Protein AF-A0A2D4G298-F1 (afdb_monomer)

Nearest PDB structures (foldseek):
  7ycj-assembly1_A  TM=5.585E-01  e=1.332E-02  Saccharomyces cerevisiae
  6kbm-assembly1_A  TM=5.370E-01  e=3.673E-02  Saccharomyces cerevisiae
  4cba-assembly1_A  TM=5.472E-01  e=4.447E-01  Homo sapiens
  4hnm-assembly1_A  TM=7.623E-01  e=4.359E+00  Homo sapiens
  4mfu-assembly1_A  TM=4.177E-01  e=7.080E-01  Homo sapiens

Organism: Micrurus corallinus (NCBI:txid54390)

InterPro domains:
  IPR011989 Armadillo-like helical [G3DSA:1.25.10.10] (56-281)
  IPR016024 Armadillo-type fold [SSF48371] (138-278)
  IPR044978 DnaJ homologue subfamily C, GRV2/DNAJC13 [PTHR36983] (96-287)

Radius of gyration: 28.41 Å; Cα contacts (8 Å, |Δi|>4): 281; chains: 1; bounding box: 73×38×83 Å

Sequence (287 aa):
EVANTLAKLSLLALGRLGGYFSEAQTTPENPAIRKSLGVLLTPYITRKLAVVSPAEILKMLNSNTESPYLIWNNRTRVELLEFLESQQESMIKTLPKAFAASLLDYIGSQAQYLHTLMAITQTGKVESNQHGERLRRVEMALEALRNVIKHNPGSECECIGHFKLLFSLLRVHGAGQVQQLALEVVNIVTSNQDCVNNIAEAIVLSNLLALLHSLPSSRQLVLETLYALTSNTKIVKEAMLKGALIYLLDMFCNSTHPQVRSQTAELFAKMTTDKLVGPKVRIILMK

Solvent-accessible surface area (backbone atoms only — not comparable to full-atom values): 15759 Å² total; per-residue (Å²): 111,70,69,62,55,50,54,39,51,50,52,54,50,51,25,41,57,29,26,49,36,68,78,100,59,58,38,71,73,28,71,69,48,42,52,52,43,27,68,76,58,34,63,63,53,52,63,36,58,55,78,49,57,56,67,58,52,52,46,57,74,74,36,77,40,84,49,101,84,45,79,40,34,72,65,58,52,50,56,49,49,54,49,50,52,53,49,50,55,48,46,67,63,46,51,51,31,56,49,39,40,52,37,52,54,52,50,56,71,46,43,65,55,53,55,52,49,61,63,40,66,77,67,78,66,78,93,48,74,69,56,58,54,50,52,51,50,49,41,53,40,39,49,50,40,36,52,45,34,76,76,35,88,76,28,46,62,58,47,56,91,42,51,62,59,50,38,51,46,42,64,45,81,95,38,64,67,47,24,50,38,37,48,53,38,55,43,61,33,46,79,38,66,70,45,42,54,49,46,47,72,58,73,44,63,65,35,58,62,54,32,57,73,75,37,68,92,48,34,59,59,52,48,52,36,50,50,53,47,48,76,38,67,64,37,44,54,49,37,60,75,68,46,43,65,58,58,44,49,48,41,44,73,70,48,88,50,68,67,51,24,50,51,40,52,51,40,49,54,55,48,41,67,38,89,84,57,3,68,60,50,46,56,62,76,74,105

Secondary structure (DSSP, 8-state):
-HHHHHHHHHHHHHHHHTT---GGG-----HHHHHHHHHHHHHHHHHHTTTS-HHHHHHHHHS-EEETTEEE-HHHHHHHHHHHHHHHHHHHHHHHHHHHHHHHHHHHHHHHHHHHHHHHGGGT----HHHHHHHHHHHHHHHHHHHHHHHSTT-GGGGTT-HHHHHHHTT-TT-HHHHHHHHHHHHHHTTSHHHHHHHHHHT-HHHHHHHHHH-GGGHHHHHHHHHHHTTSHHHHHHHHHTTHHHHHHHHHHH-S-HHHHHHHHHHHHHHHH-TTTHHHHHHHHT-

pLDDT: mean 88.34, std 9.51, range [46.75, 96.94]

Structure (mmCIF, N/CA/C/O backbone):
data_AF-A0A2D4G298-F1
#
_entry.id   AF-A0A2D4G298-F1
#
loop_
_atom_site.group_PDB
_atom_site.id
_atom_site.type_symbol
_atom_site.label_atom_id
_atom_site.label_alt_id
_atom_site.label_comp_id
_atom_site.label_asym_id
_atom_site.label_entity_id
_atom_site.label_seq_id
_atom_site.pdbx_PDB_ins_code
_atom_site.Cartn_x
_atom_site.Cartn_y
_atom_site.Cartn_z
_atom_site.occupancy
_atom_site.B_iso_or_equiv
_atom_site.auth_seq_id
_atom_site.auth_comp_id
_atom_site.auth_asym_id
_atom_site.auth_atom_id
_atom_site.pdbx_PDB_model_num
ATOM 1 N N . GLU A 1 1 ? 26.134 -23.989 -27.001 1.00 67.19 1 GLU A N 1
ATOM 2 C CA . GLU A 1 1 ? 25.500 -23.679 -28.307 1.00 67.19 1 GLU A CA 1
ATOM 3 C C . GLU A 1 1 ? 24.226 -22.844 -28.181 1.00 67.19 1 GLU A C 1
ATOM 5 O O . GLU A 1 1 ? 24.152 -21.805 -28.825 1.00 67.19 1 GLU A O 1
ATOM 10 N N . VAL A 1 2 ? 23.278 -23.205 -27.304 1.00 85.88 2 VAL A N 1
ATOM 11 C CA . VAL A 1 2 ? 22.000 -22.478 -27.112 1.00 85.88 2 VAL A CA 1
ATOM 12 C C . VAL A 1 2 ? 22.176 -20.974 -26.835 1.00 85.88 2 VAL A C 1
ATOM 14 O O . VAL A 1 2 ? 21.534 -20.157 -27.490 1.00 85.88 2 VAL A O 1
ATOM 17 N N . ALA A 1 3 ? 23.090 -20.585 -25.939 1.00 83.12 3 ALA A N 1
ATOM 18 C CA . ALA A 1 3 ? 23.331 -19.175 -25.602 1.00 83.12 3 ALA A CA 1
ATOM 19 C C . ALA A 1 3 ? 23.799 -18.324 -26.801 1.00 83.12 3 ALA A C 1
ATOM 21 O O . ALA A 1 3 ? 23.359 -17.190 -26.966 1.00 83.12 3 ALA A O 1
ATOM 22 N N . ASN A 1 4 ? 24.632 -18.885 -27.684 1.00 85.56 4 ASN A N 1
ATOM 23 C CA . ASN A 1 4 ? 25.099 -18.185 -28.886 1.00 85.56 4 ASN A CA 1
ATOM 24 C C . ASN A 1 4 ? 23.961 -17.985 -29.892 1.00 85.56 4 ASN A C 1
ATOM 26 O O . ASN A 1 4 ? 23.882 -16.943 -30.541 1.00 85.56 4 ASN A O 1
ATOM 30 N N . THR A 1 5 ? 23.070 -18.971 -30.016 1.00 89.56 5 THR A N 1
ATOM 31 C CA . THR A 1 5 ? 21.866 -18.858 -30.848 1.00 89.56 5 THR A CA 1
ATOM 32 C C . THR A 1 5 ? 20.933 -17.781 -30.301 1.00 89.56 5 THR A C 1
ATOM 34 O O . THR A 1 5 ? 20.497 -16.917 -31.060 1.00 89.56 5 THR A O 1
ATOM 37 N N . LEU A 1 6 ? 20.699 -17.766 -28.985 1.00 90.56 6 LEU A N 1
ATOM 38 C CA . LEU A 1 6 ? 19.898 -16.734 -28.326 1.00 90.56 6 LEU A CA 1
ATOM 39 C C . LEU A 1 6 ? 20.503 -15.339 -28.512 1.00 90.56 6 LEU A C 1
ATOM 41 O O . LEU A 1 6 ? 19.785 -14.424 -28.888 1.00 90.56 6 LEU A O 1
ATOM 45 N N . ALA A 1 7 ? 21.819 -15.177 -28.358 1.00 88.69 7 ALA A N 1
ATOM 46 C CA . ALA A 1 7 ? 22.486 -13.890 -28.556 1.00 88.69 7 ALA A CA 1
ATOM 47 C C . ALA A 1 7 ? 22.313 -13.346 -29.987 1.00 88.69 7 ALA A C 1
ATOM 49 O O . ALA A 1 7 ? 22.053 -12.156 -30.179 1.00 88.69 7 ALA A O 1
ATOM 50 N N . LYS A 1 8 ? 22.400 -14.218 -31.003 1.00 88.56 8 LYS A N 1
ATOM 51 C CA . LYS A 1 8 ? 22.140 -13.839 -32.402 1.00 88.56 8 LYS A CA 1
ATOM 52 C C . LYS A 1 8 ? 20.685 -13.411 -32.606 1.00 88.56 8 LYS A C 1
ATOM 54 O O . LYS A 1 8 ? 20.440 -12.400 -33.261 1.00 88.56 8 LYS A O 1
ATOM 59 N N . LEU A 1 9 ? 19.732 -14.149 -32.034 1.00 89.31 9 LEU A N 1
ATOM 60 C CA . LEU A 1 9 ? 18.308 -13.805 -32.094 1.00 89.31 9 LEU A CA 1
ATOM 61 C C . LEU A 1 9 ? 18.006 -12.489 -31.366 1.00 89.31 9 LEU A C 1
ATOM 63 O O . LEU A 1 9 ? 17.241 -11.682 -31.887 1.00 89.31 9 LEU A O 1
ATOM 67 N N . SER A 1 10 ? 18.647 -12.227 -30.225 1.00 90.56 10 SER A N 1
ATOM 68 C CA . SER A 1 10 ? 18.515 -10.966 -29.492 1.00 90.56 10 SER A CA 1
ATOM 69 C C . SER A 1 10 ? 18.973 -9.775 -30.330 1.00 90.56 10 SER A C 1
ATOM 71 O O . SER A 1 10 ? 18.259 -8.781 -30.403 1.00 90.56 10 SER A O 1
ATOM 73 N N . LEU A 1 11 ? 20.107 -9.872 -31.035 1.00 88.69 11 LEU A N 1
ATOM 74 C CA . LEU A 1 11 ? 20.546 -8.803 -31.943 1.00 88.69 11 LEU A CA 1
ATOM 75 C C . LEU A 1 11 ? 19.561 -8.562 -33.091 1.00 88.69 11 LEU A C 1
ATOM 77 O O . LEU A 1 11 ? 19.288 -7.410 -33.427 1.00 88.69 11 LEU A O 1
ATOM 81 N N . LEU A 1 12 ? 18.994 -9.626 -33.667 1.00 88.12 12 LEU A N 1
ATOM 82 C CA . LEU A 1 12 ? 17.950 -9.499 -34.687 1.00 88.12 12 LEU A CA 1
ATOM 83 C C . LEU A 1 12 ? 16.687 -8.838 -34.117 1.00 88.12 12 LEU A C 1
ATOM 85 O O . LEU A 1 12 ? 16.092 -7.981 -34.766 1.00 88.12 12 LEU A O 1
ATOM 89 N N . ALA A 1 13 ? 16.293 -9.183 -32.892 1.00 89.00 13 ALA A N 1
ATOM 90 C CA . ALA A 1 13 ? 15.176 -8.535 -32.216 1.00 89.00 13 ALA A CA 1
ATOM 91 C C . ALA A 1 13 ? 15.451 -7.041 -31.980 1.00 89.00 13 ALA A C 1
ATOM 93 O O . ALA A 1 13 ? 14.594 -6.219 -32.291 1.00 89.00 13 ALA A O 1
ATOM 94 N N . LEU A 1 14 ? 16.653 -6.668 -31.525 1.00 89.88 14 LEU A N 1
ATOM 95 C CA . LEU A 1 14 ? 17.051 -5.266 -31.345 1.00 89.88 14 LEU A CA 1
ATOM 96 C C . LEU A 1 14 ? 17.057 -4.487 -32.667 1.00 89.88 14 LEU A C 1
ATOM 98 O O . LEU A 1 14 ? 16.563 -3.360 -32.721 1.00 89.88 14 LEU A O 1
ATOM 102 N N . GLY A 1 15 ? 17.559 -5.099 -33.743 1.00 88.31 15 GLY A N 1
ATOM 103 C CA . GLY A 1 15 ? 17.527 -4.516 -35.084 1.00 88.31 15 GLY A CA 1
ATOM 104 C C . GLY A 1 15 ? 16.099 -4.237 -35.564 1.00 88.31 15 GLY A C 1
ATOM 105 O O . GLY A 1 15 ? 15.823 -3.159 -36.091 1.00 88.31 15 GLY A O 1
ATOM 106 N N . ARG A 1 16 ? 15.166 -5.164 -35.302 1.00 88.62 16 ARG A N 1
ATOM 107 C CA . ARG A 1 16 ? 13.740 -5.004 -35.628 1.00 88.62 16 ARG A CA 1
ATOM 108 C C . ARG A 1 16 ? 13.066 -3.956 -34.751 1.00 88.62 16 ARG A C 1
ATOM 110 O O . ARG A 1 16 ? 12.343 -3.111 -35.263 1.00 88.62 16 ARG A O 1
ATOM 117 N N . LEU A 1 17 ? 13.325 -3.972 -33.449 1.00 89.38 17 LEU A N 1
ATOM 118 C CA . LEU A 1 17 ? 12.765 -3.005 -32.508 1.00 89.38 17 LEU A CA 1
ATOM 119 C C . LEU A 1 17 ? 13.184 -1.567 -32.836 1.00 89.38 17 LEU A C 1
ATOM 121 O O . LEU A 1 17 ? 12.387 -0.649 -32.683 1.00 89.38 17 LEU A O 1
ATOM 125 N N . GLY A 1 18 ? 14.419 -1.365 -33.297 1.00 88.12 18 GLY A N 1
ATOM 126 C CA . GLY A 1 18 ? 14.908 -0.051 -33.712 1.00 88.12 18 GLY A CA 1
ATOM 127 C C . GLY A 1 18 ? 14.548 0.356 -35.144 1.00 88.12 18 GLY A C 1
ATOM 128 O O . GLY A 1 18 ? 14.825 1.495 -35.511 1.00 88.12 18 GLY A O 1
ATOM 129 N N . GLY A 1 19 ? 13.959 -0.533 -35.951 1.00 88.75 19 GLY A N 1
ATOM 130 C CA . GLY A 1 19 ? 13.673 -0.255 -37.364 1.00 88.75 19 GLY A CA 1
ATOM 131 C C . GLY A 1 19 ? 14.931 -0.121 -38.226 1.00 88.75 19 GLY A C 1
ATOM 132 O O . GLY A 1 19 ? 15.000 0.752 -39.081 1.00 88.75 19 GLY A O 1
ATOM 133 N N . TYR A 1 20 ? 15.971 -0.921 -37.965 1.00 85.19 20 TYR A N 1
ATOM 134 C CA . TYR A 1 20 ? 17.259 -0.802 -38.663 1.00 85.19 20 TYR A CA 1
ATOM 135 C C . TYR A 1 20 ? 17.336 -1.576 -39.985 1.00 85.19 20 TYR A C 1
ATOM 137 O O . TYR A 1 20 ? 18.223 -1.294 -40.786 1.00 85.19 20 TYR A O 1
ATOM 145 N N . PHE A 1 21 ? 16.469 -2.564 -40.210 1.00 84.31 21 PHE A N 1
ATOM 146 C CA . PHE A 1 21 ? 16.541 -3.430 -41.390 1.00 84.31 21 PHE A CA 1
ATOM 147 C C . PHE A 1 21 ? 15.826 -2.830 -42.606 1.00 84.31 21 PHE A C 1
ATOM 149 O O . PHE A 1 21 ? 14.773 -2.208 -42.473 1.00 84.31 21 PHE A O 1
ATOM 156 N N . SER A 1 22 ? 16.385 -3.082 -43.790 1.00 78.88 22 SER A N 1
ATOM 157 C CA . SER A 1 22 ? 15.836 -2.672 -45.089 1.00 78.88 22 SER A CA 1
ATOM 158 C C . SER A 1 22 ? 15.163 -3.848 -45.817 1.00 78.88 22 SER A C 1
ATOM 160 O O . SER A 1 22 ? 15.318 -5.008 -45.430 1.00 78.88 22 SER A O 1
ATOM 162 N N . GLU A 1 23 ? 14.430 -3.546 -46.893 1.00 76.50 23 GLU A N 1
ATOM 163 C CA . GLU A 1 23 ? 13.812 -4.524 -47.806 1.00 76.50 23 GLU A CA 1
ATOM 164 C C . GLU A 1 23 ? 12.773 -5.450 -47.133 1.00 76.50 23 GLU A C 1
ATOM 166 O O . GLU A 1 23 ? 11.860 -4.980 -46.462 1.00 76.50 23 GLU A O 1
ATOM 171 N N . ALA A 1 24 ? 12.858 -6.772 -47.312 1.00 70.06 24 ALA A N 1
ATOM 172 C CA . ALA A 1 24 ? 11.833 -7.723 -46.866 1.00 70.06 24 ALA A CA 1
ATOM 173 C C . ALA A 1 24 ? 11.688 -7.854 -45.330 1.00 70.06 24 ALA A C 1
ATOM 175 O O . ALA A 1 24 ? 10.800 -8.565 -44.861 1.00 70.06 24 ALA A O 1
ATOM 176 N N . GLN A 1 25 ? 12.552 -7.205 -44.536 1.00 73.62 25 GLN A N 1
ATOM 177 C CA . GLN A 1 25 ? 12.517 -7.226 -43.065 1.00 73.62 25 GLN A CA 1
ATOM 178 C C . GLN A 1 25 ? 12.312 -5.842 -42.432 1.00 73.62 25 GLN A C 1
ATOM 180 O O . GLN A 1 25 ? 12.620 -5.663 -41.252 1.00 73.62 25 GLN A O 1
ATOM 185 N N . THR A 1 26 ? 11.795 -4.868 -43.186 1.00 81.56 26 THR A N 1
ATOM 186 C CA . THR A 1 26 ? 11.521 -3.522 -42.664 1.00 81.56 26 THR A CA 1
ATOM 187 C C . THR A 1 26 ? 10.547 -3.557 -41.496 1.00 81.56 26 THR A C 1
ATOM 189 O O . THR A 1 26 ? 9.456 -4.122 -41.590 1.00 81.56 26 THR A O 1
ATOM 192 N N . THR A 1 27 ? 10.918 -2.883 -40.416 1.00 86.00 27 THR A N 1
ATOM 193 C CA . THR A 1 27 ? 10.056 -2.620 -39.266 1.00 86.00 27 THR A CA 1
ATOM 194 C C . THR A 1 27 ? 9.964 -1.113 -39.025 1.00 86.00 27 THR A C 1
ATOM 196 O O . THR A 1 27 ? 10.887 -0.387 -39.399 1.00 86.00 27 THR A O 1
ATOM 199 N N . PRO A 1 28 ? 8.863 -0.615 -38.429 1.00 88.06 28 PRO A N 1
ATOM 200 C CA . PRO A 1 28 ? 8.706 0.808 -38.149 1.00 88.06 28 PRO A CA 1
ATOM 201 C C . PRO A 1 28 ? 9.873 1.359 -37.330 1.00 88.06 28 PRO A C 1
ATOM 203 O O . PRO A 1 28 ? 10.312 0.731 -36.363 1.00 88.06 28 PRO A O 1
ATOM 206 N N . GLU A 1 29 ? 10.355 2.548 -37.694 1.00 88.38 29 GLU A N 1
ATOM 207 C CA . GLU A 1 29 ? 11.388 3.212 -36.908 1.00 88.38 29 GLU A CA 1
ATOM 208 C C . GLU A 1 29 ? 10.861 3.567 -35.516 1.00 88.38 29 GLU A C 1
ATOM 210 O O . GLU A 1 29 ? 9.793 4.162 -35.365 1.00 88.38 29 GLU A O 1
ATOM 215 N N . ASN A 1 30 ? 11.650 3.247 -34.490 1.00 91.12 30 ASN A N 1
ATOM 216 C CA . ASN A 1 30 ? 11.361 3.637 -33.117 1.00 91.12 30 ASN A CA 1
ATOM 217 C C . ASN A 1 30 ? 12.475 4.561 -32.592 1.00 91.12 30 ASN A C 1
ATOM 219 O O . ASN A 1 30 ? 13.519 4.072 -32.142 1.00 91.12 30 ASN A O 1
ATOM 223 N N . PRO A 1 31 ? 12.279 5.895 -32.623 1.00 91.06 31 PRO A N 1
ATOM 224 C CA . PRO A 1 31 ? 13.299 6.859 -32.213 1.00 91.06 31 PRO A CA 1
ATOM 225 C C . PRO A 1 31 ? 13.794 6.661 -30.777 1.00 91.06 31 PRO A C 1
ATOM 227 O O . PRO A 1 31 ? 14.983 6.841 -30.509 1.00 91.06 31 PRO A O 1
ATOM 230 N N . ALA A 1 32 ? 12.912 6.247 -29.85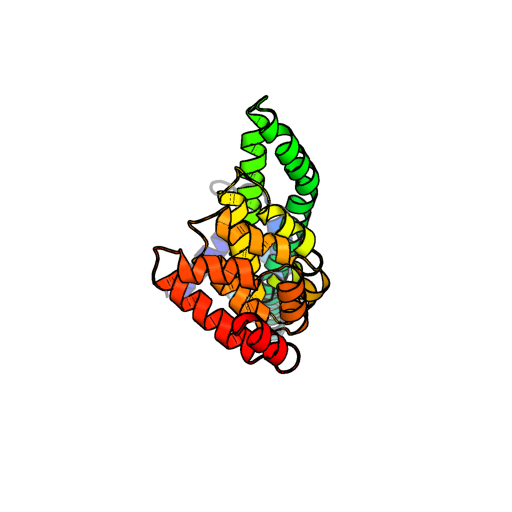9 1.00 90.94 32 ALA A N 1
ATOM 231 C CA . ALA A 1 32 ? 13.277 5.988 -28.470 1.00 90.94 32 ALA A CA 1
ATOM 232 C C . ALA A 1 32 ? 14.242 4.798 -28.367 1.00 90.94 32 ALA A C 1
ATOM 234 O O . ALA A 1 32 ? 15.286 4.905 -27.727 1.00 90.94 32 ALA A O 1
ATOM 235 N N . ILE A 1 33 ? 13.949 3.699 -29.068 1.00 90.44 33 ILE A N 1
ATOM 236 C CA . ILE A 1 33 ? 14.804 2.504 -29.070 1.00 90.44 33 ILE A CA 1
ATOM 237 C C . ILE A 1 33 ? 16.136 2.780 -29.771 1.00 90.44 33 ILE A C 1
ATOM 239 O O . ILE A 1 33 ? 17.181 2.383 -29.257 1.00 90.44 33 ILE A O 1
ATOM 243 N N . ARG A 1 34 ? 16.137 3.510 -30.895 1.00 91.00 34 ARG A N 1
ATOM 244 C CA . ARG A 1 34 ? 17.383 3.874 -31.593 1.00 91.00 34 ARG A CA 1
ATOM 245 C C . ARG A 1 34 ? 18.290 4.743 -30.728 1.00 91.00 34 ARG A C 1
ATOM 247 O O . ARG A 1 34 ? 19.499 4.515 -30.694 1.00 91.00 34 ARG A O 1
ATOM 254 N N . LYS A 1 35 ? 17.713 5.709 -30.004 1.00 90.88 35 LYS A N 1
ATOM 255 C CA . LYS A 1 35 ? 18.446 6.544 -29.046 1.00 90.88 35 LYS A CA 1
ATOM 256 C C . LYS A 1 35 ? 19.042 5.690 -27.925 1.00 90.88 35 LYS A C 1
ATOM 258 O O . LYS A 1 35 ? 20.239 5.793 -27.676 1.00 90.88 35 LYS A O 1
ATOM 263 N N . SER A 1 36 ? 18.248 4.816 -27.306 1.00 90.00 36 SER A N 1
ATOM 264 C CA . SER A 1 36 ? 18.716 3.930 -26.232 1.00 90.00 36 SER A CA 1
ATOM 265 C C . SER A 1 36 ? 19.834 2.997 -26.699 1.00 90.00 36 SER A C 1
ATOM 267 O O . SER A 1 36 ? 20.881 2.929 -26.063 1.00 90.00 36 SER A O 1
ATOM 269 N N . LEU A 1 37 ? 19.671 2.336 -27.848 1.00 90.00 37 LEU A N 1
ATOM 270 C CA . LEU A 1 37 ? 20.709 1.470 -28.409 1.00 90.00 37 LEU A CA 1
ATOM 271 C C . LEU A 1 37 ? 21.975 2.249 -28.772 1.00 90.00 37 LEU A C 1
ATOM 273 O O . LEU A 1 37 ? 23.075 1.748 -28.563 1.00 90.00 37 LEU A O 1
ATOM 277 N N . GLY A 1 38 ? 21.835 3.472 -29.291 1.00 89.56 38 GLY A N 1
ATOM 278 C CA . GLY A 1 38 ? 22.969 4.336 -29.615 1.00 89.56 38 GLY A CA 1
ATOM 279 C C . GLY A 1 38 ? 23.773 4.738 -28.380 1.00 89.56 38 GLY A C 1
ATOM 280 O O . GLY A 1 38 ? 24.993 4.823 -28.465 1.00 89.56 38 GLY A O 1
ATOM 281 N N . VAL A 1 39 ? 23.112 4.935 -27.238 1.00 87.44 39 VAL A N 1
ATOM 282 C CA . VAL A 1 39 ? 23.776 5.208 -25.954 1.00 87.44 39 VAL A CA 1
ATOM 283 C C . VAL A 1 39 ? 24.447 3.948 -25.397 1.00 87.44 39 VAL A C 1
ATOM 285 O O . VAL A 1 39 ? 25.588 4.024 -24.958 1.00 87.44 39 VAL A O 1
ATOM 288 N N . LEU A 1 40 ? 23.783 2.789 -25.462 1.00 87.75 40 LEU A N 1
ATOM 289 C CA . LEU A 1 40 ? 24.281 1.540 -24.870 1.00 87.75 40 LEU A CA 1
ATOM 290 C C . LEU A 1 40 ? 25.403 0.874 -25.676 1.00 87.75 40 LEU A C 1
ATOM 292 O O . LEU A 1 40 ? 26.366 0.380 -25.104 1.00 87.75 40 LEU A O 1
ATOM 296 N N . LEU A 1 41 ? 25.274 0.828 -27.004 1.00 87.56 41 LEU A N 1
ATOM 297 C CA . LEU A 1 41 ? 26.203 0.118 -27.891 1.00 87.56 41 LEU A CA 1
ATOM 298 C C . LEU A 1 41 ? 27.095 1.064 -28.695 1.00 87.56 41 LEU A C 1
ATOM 300 O O . LEU A 1 41 ? 27.908 0.604 -29.486 1.00 87.56 41 LEU A O 1
ATOM 304 N N . THR A 1 42 ? 26.960 2.377 -28.516 1.00 87.31 42 THR A N 1
ATOM 305 C CA . THR A 1 42 ? 27.512 3.444 -29.368 1.00 87.31 42 THR A CA 1
ATOM 306 C C . THR A 1 42 ? 26.802 3.610 -30.727 1.00 87.31 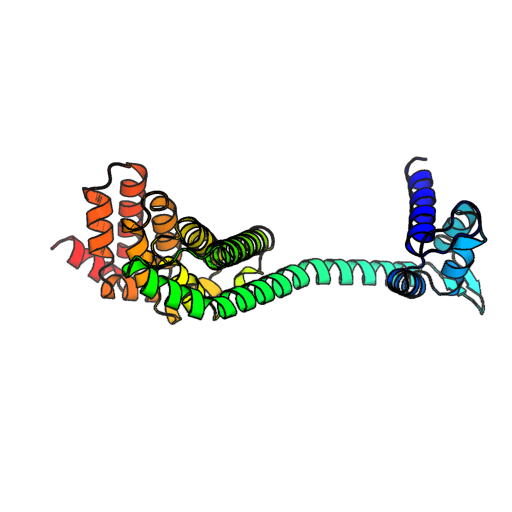42 THR A C 1
ATOM 308 O O . THR A 1 42 ? 26.305 2.647 -31.333 1.00 87.31 42 THR A O 1
ATOM 311 N N . PRO A 1 43 ? 26.813 4.829 -31.305 1.00 86.38 43 PRO A N 1
ATOM 312 C CA . PRO A 1 43 ? 26.327 5.071 -32.666 1.00 86.38 43 PRO A CA 1
ATOM 313 C C . PRO A 1 43 ? 27.075 4.271 -33.744 1.00 86.38 43 PRO A C 1
ATOM 315 O O . PRO A 1 43 ? 26.563 4.062 -34.844 1.00 86.38 43 PRO A O 1
ATOM 318 N N . TYR A 1 44 ? 28.316 3.855 -33.476 1.00 87.12 44 TYR A N 1
ATOM 319 C CA . TYR A 1 44 ? 29.103 3.074 -34.426 1.00 87.12 44 TYR A CA 1
ATOM 320 C C . TYR A 1 44 ? 28.547 1.652 -34.570 1.00 87.12 44 TYR A C 1
ATOM 322 O O . TYR A 1 44 ? 28.201 1.253 -35.682 1.00 87.12 44 TYR A O 1
ATOM 330 N N . ILE A 1 45 ? 28.379 0.922 -33.461 1.00 86.38 45 ILE A N 1
ATOM 331 C CA . ILE A 1 45 ? 27.883 -0.465 -33.488 1.00 86.38 45 ILE A CA 1
ATOM 332 C C . ILE A 1 45 ? 26.417 -0.511 -33.931 1.00 86.38 45 ILE A C 1
ATOM 334 O O . ILE A 1 45 ? 26.041 -1.358 -34.738 1.00 86.38 45 ILE A O 1
ATOM 338 N N . THR A 1 46 ? 25.586 0.434 -33.485 1.00 87.44 46 THR A N 1
ATOM 339 C CA . THR A 1 46 ? 24.166 0.469 -33.882 1.00 87.44 46 THR A CA 1
ATOM 340 C C . THR A 1 46 ? 23.951 0.645 -35.381 1.00 87.44 46 THR A C 1
ATOM 342 O O . THR A 1 46 ? 23.076 -0.002 -35.945 1.00 87.44 46 THR A O 1
ATOM 345 N N . ARG A 1 47 ? 24.778 1.444 -36.067 1.00 86.12 47 ARG A N 1
ATOM 346 C CA . ARG A 1 47 ? 24.734 1.551 -37.538 1.00 86.12 47 ARG A CA 1
ATOM 347 C C . ARG A 1 47 ? 25.151 0.260 -38.241 1.00 86.12 47 ARG A C 1
ATOM 349 O O . ARG A 1 47 ? 24.735 0.021 -39.370 1.00 86.12 47 ARG A O 1
ATOM 356 N N . LYS A 1 48 ? 25.949 -0.585 -37.585 1.00 85.38 48 LYS A N 1
ATOM 357 C CA . LYS A 1 48 ? 26.354 -1.891 -38.116 1.00 85.38 48 LYS A CA 1
ATOM 358 C C . LYS A 1 48 ? 25.268 -2.962 -37.961 1.00 85.38 48 LYS A C 1
ATOM 360 O O . LYS A 1 48 ? 25.320 -3.921 -38.721 1.00 85.38 48 LYS A O 1
ATOM 365 N N . LEU A 1 49 ? 24.258 -2.775 -37.095 1.00 84.56 49 LEU A N 1
ATOM 366 C CA . LEU A 1 49 ? 23.131 -3.718 -36.918 1.00 84.56 49 LEU A CA 1
ATOM 367 C C . LEU A 1 49 ? 22.385 -4.037 -38.221 1.00 84.56 49 LEU A C 1
ATOM 369 O O . LEU A 1 49 ? 21.885 -5.146 -38.371 1.00 84.56 49 LEU A O 1
ATOM 373 N N . ALA A 1 50 ? 22.321 -3.082 -39.152 1.00 78.88 50 ALA A N 1
ATOM 374 C CA . ALA A 1 50 ? 21.638 -3.237 -40.437 1.00 78.88 50 ALA A CA 1
ATOM 375 C C . ALA A 1 50 ? 22.496 -3.907 -41.525 1.00 78.88 50 ALA A C 1
ATOM 377 O O . ALA A 1 50 ? 21.960 -4.432 -42.495 1.00 78.88 50 ALA A O 1
ATOM 378 N N . VAL A 1 51 ? 23.824 -3.833 -41.393 1.00 80.69 51 VAL A N 1
ATOM 379 C CA . VAL A 1 51 ? 24.776 -4.090 -42.490 1.00 80.69 51 VAL A CA 1
ATOM 380 C C . VAL A 1 51 ? 25.608 -5.346 -42.244 1.00 80.69 51 VAL A C 1
ATOM 382 O O . VAL A 1 51 ? 26.038 -6.003 -43.185 1.00 80.69 51 VAL A O 1
ATOM 385 N N . VAL A 1 52 ? 25.872 -5.667 -40.978 1.00 81.44 52 VAL A N 1
ATOM 386 C CA . VAL A 1 52 ? 26.841 -6.686 -40.568 1.00 81.44 52 VAL A CA 1
ATOM 387 C C . VAL A 1 52 ? 26.131 -7.900 -39.981 1.00 81.44 52 VAL A C 1
ATOM 389 O O . VAL A 1 52 ? 25.098 -7.777 -39.321 1.00 81.44 52 VAL A O 1
ATOM 392 N N . SER A 1 53 ? 26.701 -9.089 -40.196 1.00 85.44 53 SER A N 1
ATOM 393 C CA . SER A 1 53 ? 26.143 -10.330 -39.662 1.00 85.44 53 SER A CA 1
ATOM 394 C C . SER A 1 53 ? 26.079 -10.298 -38.119 1.00 85.44 53 SER A C 1
ATOM 396 O O . SER A 1 53 ? 27.005 -9.797 -37.470 1.00 85.44 53 SER A O 1
ATOM 398 N N . PRO A 1 54 ? 25.043 -10.878 -37.475 1.00 85.94 54 PRO A N 1
ATOM 399 C CA . PRO A 1 54 ? 24.957 -10.908 -36.012 1.00 85.94 54 PRO A CA 1
ATOM 400 C C . PRO A 1 54 ? 26.188 -11.534 -35.339 1.00 85.94 54 PRO A C 1
ATOM 402 O O . PRO A 1 54 ? 26.552 -11.149 -34.233 1.00 85.94 54 PRO A O 1
ATOM 405 N N . ALA A 1 55 ? 26.863 -12.479 -36.004 1.00 87.19 55 ALA A N 1
ATOM 406 C CA . ALA A 1 55 ? 28.072 -13.115 -35.485 1.00 87.19 55 ALA A CA 1
ATOM 407 C C . ALA A 1 55 ? 29.257 -12.138 -35.381 1.00 87.19 55 ALA A C 1
ATOM 409 O O . ALA A 1 55 ? 29.973 -12.143 -34.381 1.00 87.19 55 ALA A O 1
ATOM 410 N N . GLU A 1 56 ? 29.446 -11.282 -36.382 1.00 86.62 56 GLU A N 1
ATOM 411 C CA . GLU A 1 56 ? 30.501 -10.266 -36.387 1.00 86.62 56 GLU A CA 1
ATOM 412 C C . GLU A 1 56 ? 30.231 -9.155 -35.369 1.00 86.62 56 GLU A C 1
ATOM 414 O O . GLU A 1 56 ? 31.157 -8.709 -34.692 1.00 86.62 56 GLU A O 1
ATOM 419 N N . ILE A 1 57 ? 28.967 -8.762 -35.187 1.00 87.56 57 ILE A N 1
ATOM 420 C CA . ILE A 1 57 ? 28.580 -7.793 -34.151 1.00 87.56 57 ILE A CA 1
ATOM 421 C C . ILE A 1 57 ? 28.845 -8.367 -32.759 1.00 87.56 57 ILE A C 1
ATOM 423 O O . ILE A 1 57 ? 29.458 -7.697 -31.934 1.00 87.56 57 ILE A O 1
ATOM 427 N N . LEU A 1 58 ? 28.465 -9.623 -32.499 1.00 88.25 58 LEU A N 1
ATOM 428 C CA . LEU A 1 58 ? 28.793 -10.289 -31.233 1.00 88.25 58 LEU A CA 1
ATOM 429 C C . LEU A 1 58 ? 30.303 -10.403 -31.024 1.00 88.25 58 LEU A C 1
ATOM 431 O O . LEU A 1 58 ? 30.773 -10.263 -29.897 1.00 88.25 58 LEU A O 1
ATOM 435 N N . LYS A 1 59 ? 31.080 -10.631 -32.088 1.00 88.69 59 LYS A N 1
ATOM 436 C CA . LYS A 1 59 ? 32.541 -10.638 -31.996 1.00 88.69 59 LYS A CA 1
ATOM 437 C C . LYS A 1 59 ? 33.073 -9.259 -31.610 1.00 88.69 59 LYS A C 1
ATOM 439 O O . LYS A 1 59 ? 33.912 -9.187 -30.720 1.00 88.69 59 LYS A O 1
ATOM 444 N N . MET A 1 60 ? 32.566 -8.186 -32.219 1.00 86.06 60 MET A N 1
ATOM 445 C CA . MET A 1 60 ? 32.929 -6.805 -31.880 1.00 86.06 60 MET A CA 1
ATOM 446 C C . MET A 1 60 ? 32.559 -6.465 -30.433 1.00 86.06 60 MET A C 1
ATOM 448 O O . MET A 1 60 ? 33.376 -5.904 -29.713 1.00 86.06 60 MET A O 1
ATOM 452 N N . LEU A 1 61 ? 31.372 -6.883 -29.984 1.00 87.00 61 LEU A N 1
ATOM 453 C CA . LEU A 1 61 ? 30.912 -6.668 -28.614 1.00 87.00 61 LEU A CA 1
ATOM 454 C C . LEU A 1 61 ? 31.726 -7.452 -27.581 1.00 87.00 61 LEU A C 1
ATOM 456 O O . LEU A 1 61 ? 31.819 -7.004 -26.449 1.00 87.00 61 LEU A O 1
ATOM 460 N N . ASN A 1 62 ? 32.332 -8.585 -27.934 1.00 88.19 62 ASN A N 1
ATOM 461 C CA . ASN A 1 62 ? 33.108 -9.399 -26.988 1.00 88.19 62 ASN A CA 1
ATOM 462 C C . ASN A 1 62 ? 34.629 -9.218 -27.105 1.00 88.19 62 ASN A C 1
ATOM 464 O O . ASN A 1 62 ? 35.367 -9.659 -26.227 1.00 88.19 62 ASN A O 1
ATOM 468 N N . SER A 1 63 ? 35.111 -8.571 -28.166 1.00 88.69 63 SER A N 1
ATOM 469 C CA . SER A 1 63 ? 36.540 -8.338 -28.395 1.00 88.69 63 SER A CA 1
ATOM 470 C C . SER A 1 63 ? 36.952 -6.962 -27.889 1.00 88.69 63 SER A C 1
ATOM 472 O O . SER A 1 63 ? 36.169 -6.016 -27.923 1.00 88.69 63 SER A O 1
ATOM 474 N N . ASN A 1 64 ? 38.204 -6.831 -27.455 1.00 89.62 64 ASN A N 1
ATOM 475 C CA . ASN A 1 64 ? 38.766 -5.519 -27.159 1.00 89.62 64 ASN A CA 1
ATOM 476 C C . ASN A 1 64 ? 39.091 -4.805 -28.471 1.00 89.62 64 ASN A C 1
ATOM 478 O O . ASN A 1 64 ? 39.872 -5.308 -29.276 1.00 89.62 64 ASN A O 1
ATOM 482 N N . THR A 1 65 ? 38.485 -3.642 -28.672 1.00 86.25 65 THR A N 1
ATOM 483 C CA . THR A 1 65 ? 38.697 -2.781 -29.830 1.00 86.25 65 THR A CA 1
ATOM 484 C C . THR A 1 65 ? 39.065 -1.394 -29.336 1.00 86.25 65 THR A C 1
ATOM 486 O O . THR A 1 65 ? 38.289 -0.764 -28.624 1.00 86.25 65 THR A O 1
ATOM 489 N N . GLU A 1 66 ? 40.239 -0.912 -29.722 1.00 85.75 66 GLU A N 1
ATOM 490 C CA . GLU A 1 66 ? 40.693 0.447 -29.435 1.00 85.75 66 GLU A CA 1
ATOM 491 C C . GLU A 1 66 ? 41.128 1.070 -30.756 1.00 85.75 66 GLU A C 1
ATOM 493 O O . GLU A 1 66 ? 42.202 0.802 -31.287 1.00 85.75 66 GLU A O 1
ATOM 498 N N . SER A 1 67 ? 40.223 1.840 -31.347 1.00 84.06 67 SER A N 1
ATOM 499 C CA . SER A 1 67 ? 40.440 2.553 -32.600 1.00 84.06 67 SER A CA 1
ATOM 500 C C . SER A 1 67 ? 39.962 3.998 -32.450 1.00 84.06 67 SER A C 1
ATOM 502 O O . SER A 1 67 ? 39.130 4.266 -31.579 1.00 84.06 67 SER A O 1
ATOM 504 N N . PRO A 1 68 ? 40.380 4.924 -33.333 1.00 83.12 68 PRO A N 1
ATOM 505 C CA . PRO A 1 68 ? 39.890 6.305 -33.310 1.00 83.12 68 PRO A CA 1
ATOM 506 C C . PRO A 1 68 ? 38.359 6.439 -33.402 1.00 83.12 68 PRO A C 1
ATOM 508 O O . PRO A 1 68 ? 37.813 7.479 -33.050 1.00 83.12 68 PRO A O 1
ATOM 511 N N . TYR A 1 69 ? 37.660 5.399 -33.875 1.00 78.81 69 TYR A N 1
ATOM 512 C CA . TYR A 1 69 ? 36.206 5.390 -34.069 1.00 78.81 69 TYR A CA 1
ATOM 513 C C . TYR A 1 69 ? 35.431 4.629 -32.985 1.00 78.81 69 TYR A C 1
ATOM 515 O O . TYR A 1 69 ? 34.219 4.813 -32.867 1.00 78.81 69 TYR A O 1
ATOM 523 N N . LEU A 1 70 ? 36.097 3.749 -32.233 1.00 83.94 70 LEU A N 1
ATOM 524 C CA . LEU A 1 70 ? 35.476 2.885 -31.231 1.00 83.94 70 LEU A CA 1
ATOM 525 C C . LEU A 1 70 ? 36.505 2.492 -30.170 1.00 83.94 70 LEU A C 1
ATOM 527 O O . LEU A 1 70 ? 37.484 1.812 -30.486 1.00 83.94 70 LEU A O 1
ATOM 531 N N . ILE A 1 71 ? 36.226 2.870 -28.924 1.00 87.62 71 ILE A N 1
ATOM 532 C CA . ILE A 1 71 ? 36.876 2.336 -27.728 1.00 87.62 71 ILE A CA 1
ATOM 533 C C . ILE A 1 71 ? 35.849 1.426 -27.060 1.00 87.62 71 ILE A C 1
ATOM 535 O O . ILE A 1 71 ? 34.875 1.891 -26.476 1.00 87.62 71 ILE A O 1
ATOM 539 N N . TRP A 1 72 ? 36.042 0.124 -27.223 1.00 89.69 72 TRP A N 1
ATOM 540 C CA . TRP A 1 72 ? 35.194 -0.924 -26.678 1.00 89.69 72 TRP A CA 1
ATOM 541 C C . TRP A 1 72 ? 36.083 -2.052 -26.165 1.00 89.69 72 TRP A C 1
ATOM 543 O O . TRP A 1 72 ? 36.447 -2.973 -26.892 1.00 89.69 72 TRP A O 1
ATOM 553 N N . ASN A 1 73 ? 36.495 -1.952 -24.909 1.00 91.00 73 ASN A N 1
ATOM 554 C CA . ASN A 1 73 ? 37.369 -2.912 -24.246 1.00 91.00 73 ASN A CA 1
ATOM 555 C C . ASN A 1 73 ? 36.696 -3.498 -22.997 1.00 91.00 73 ASN A C 1
ATOM 557 O O . ASN A 1 73 ? 35.571 -3.144 -22.634 1.00 91.00 73 ASN A O 1
ATOM 561 N N . ASN A 1 74 ? 37.387 -4.417 -22.326 1.00 91.31 74 ASN A N 1
ATOM 562 C CA . ASN A 1 74 ? 36.850 -5.076 -21.140 1.00 91.31 74 ASN A CA 1
ATOM 563 C C . ASN A 1 74 ? 36.440 -4.086 -20.044 1.00 91.31 74 ASN A C 1
ATOM 565 O O . ASN A 1 74 ? 35.412 -4.290 -19.411 1.00 91.31 74 ASN A O 1
ATOM 569 N N . ARG A 1 75 ? 37.189 -2.990 -19.876 1.00 91.31 75 ARG A N 1
ATOM 570 C CA . ARG A 1 75 ? 36.869 -1.947 -18.901 1.00 91.31 75 ARG A CA 1
ATOM 571 C C . ARG A 1 75 ? 35.544 -1.258 -19.229 1.00 91.31 75 ARG A C 1
ATOM 573 O O . ARG A 1 75 ? 34.663 -1.247 -18.383 1.00 91.31 75 ARG A O 1
ATOM 580 N N . THR A 1 76 ? 35.361 -0.791 -20.467 1.00 90.12 76 THR A N 1
ATOM 581 C CA . THR A 1 76 ? 34.097 -0.150 -20.888 1.00 90.12 76 THR A CA 1
ATOM 582 C C . THR A 1 76 ? 32.887 -1.078 -20.752 1.00 90.12 76 THR A C 1
ATOM 584 O O . THR A 1 76 ? 31.796 -0.627 -20.421 1.00 90.12 76 THR A O 1
ATOM 587 N N . ARG A 1 77 ? 33.074 -2.389 -20.967 1.00 91.62 77 ARG A N 1
ATOM 588 C CA . ARG A 1 77 ? 32.008 -3.384 -20.799 1.00 91.62 77 ARG A CA 1
ATOM 589 C C . ARG A 1 77 ? 31.626 -3.584 -19.342 1.00 91.62 77 ARG A C 1
ATOM 591 O O . ARG A 1 77 ? 30.439 -3.646 -19.053 1.00 91.62 77 ARG A O 1
ATOM 598 N N . VAL A 1 78 ? 32.613 -3.688 -18.454 1.00 93.25 78 VAL A N 1
ATOM 599 C CA . VAL A 1 78 ? 32.374 -3.796 -17.009 1.00 93.25 78 VAL A CA 1
ATOM 600 C C . VAL A 1 78 ? 31.662 -2.542 -16.505 1.00 93.25 78 VAL A C 1
ATOM 602 O O . VAL A 1 78 ? 30.601 -2.667 -15.910 1.00 93.25 78 VAL A O 1
ATOM 605 N N . GLU A 1 79 ? 32.160 -1.351 -16.847 1.00 92.25 79 GLU A N 1
ATOM 606 C CA . GLU A 1 79 ? 31.538 -0.077 -16.453 1.00 92.25 79 GLU A CA 1
ATOM 607 C C . GLU A 1 79 ? 30.086 0.040 -16.963 1.00 92.25 79 GLU A C 1
ATOM 609 O O . GLU A 1 79 ? 29.199 0.478 -16.230 1.00 92.25 79 GLU A O 1
ATOM 614 N N . LEU A 1 80 ? 29.805 -0.394 -18.200 1.00 91.00 80 LEU A N 1
ATOM 615 C CA . LEU A 1 80 ? 28.444 -0.412 -18.745 1.00 91.00 80 LEU A CA 1
ATOM 616 C C . LEU A 1 80 ? 27.535 -1.412 -18.020 1.00 91.00 80 LEU A C 1
ATOM 618 O O . LEU A 1 80 ? 26.374 -1.096 -17.768 1.00 91.00 80 LEU A O 1
ATOM 622 N N . LEU A 1 81 ? 28.029 -2.615 -17.718 1.00 92.00 81 LEU A N 1
ATOM 623 C CA . LEU A 1 81 ? 27.257 -3.630 -16.999 1.00 92.00 81 LEU A CA 1
ATOM 624 C C . LEU A 1 81 ? 26.933 -3.165 -15.578 1.00 92.00 81 LEU A C 1
ATOM 626 O O . LEU A 1 81 ? 25.769 -3.206 -15.195 1.00 92.00 81 LEU A O 1
ATOM 630 N N . GLU A 1 82 ? 27.914 -2.626 -14.853 1.00 94.19 82 GLU A N 1
ATOM 631 C CA . GLU A 1 82 ? 27.712 -2.048 -13.519 1.00 94.19 82 GLU A CA 1
ATOM 632 C C . GLU A 1 82 ? 26.698 -0.895 -13.553 1.00 94.19 82 GLU A C 1
ATOM 634 O O . GLU A 1 82 ? 25.796 -0.818 -12.715 1.00 94.19 82 GLU A O 1
ATOM 639 N N . PHE A 1 83 ? 26.789 -0.015 -14.558 1.00 91.25 83 PHE A N 1
ATOM 640 C CA . PHE A 1 83 ? 25.802 1.044 -14.756 1.00 91.25 83 PHE A CA 1
ATOM 641 C C . PHE A 1 83 ? 24.399 0.476 -15.006 1.00 91.25 83 PHE A C 1
ATOM 643 O O . PHE A 1 83 ? 23.436 0.940 -14.399 1.00 91.25 83 PHE A O 1
ATOM 650 N N . LEU A 1 84 ? 24.262 -0.523 -15.882 1.00 90.75 84 LEU A N 1
ATOM 651 C CA . LEU A 1 84 ? 22.974 -1.139 -16.204 1.00 90.75 84 LEU A CA 1
ATOM 652 C C . LEU A 1 84 ? 22.350 -1.849 -15.002 1.00 90.75 84 LEU A C 1
ATOM 654 O O . LEU A 1 84 ? 21.153 -1.684 -14.775 1.00 90.75 84 LEU A O 1
ATOM 658 N N . GLU A 1 85 ? 23.142 -2.584 -14.225 1.00 91.81 85 GLU A N 1
ATOM 659 C CA . GLU A 1 85 ? 22.699 -3.230 -12.986 1.00 91.81 85 GLU A CA 1
ATOM 660 C C . GLU A 1 85 ? 22.226 -2.184 -11.970 1.00 91.81 85 GLU A C 1
ATOM 662 O O . GLU A 1 85 ? 21.109 -2.270 -11.457 1.00 91.81 85 GLU A O 1
ATOM 667 N N . SER A 1 86 ? 23.008 -1.118 -11.772 1.00 89.88 86 SER A N 1
ATOM 668 C CA . SER A 1 86 ? 22.635 0.011 -10.913 1.00 89.88 86 SER A CA 1
ATOM 669 C C . SER A 1 86 ? 21.326 0.679 -11.354 1.00 89.88 86 SER A C 1
ATOM 671 O O . SER A 1 86 ? 20.440 0.930 -10.529 1.00 89.88 86 SER A O 1
ATOM 673 N N . GLN A 1 87 ? 21.169 0.954 -12.652 1.00 88.19 87 GLN A N 1
ATOM 674 C CA . GLN A 1 87 ? 19.945 1.555 -13.181 1.00 88.19 87 GLN A CA 1
ATOM 675 C C . GLN A 1 87 ? 18.752 0.610 -13.057 1.00 88.19 87 GLN A C 1
ATOM 677 O O . GLN A 1 87 ? 17.672 1.053 -12.671 1.00 88.19 87 GLN A O 1
ATOM 682 N N . GLN A 1 88 ? 18.929 -0.682 -13.337 1.00 87.31 88 GLN A N 1
ATOM 683 C CA . GLN A 1 88 ? 17.872 -1.678 -13.204 1.00 87.31 88 GLN A CA 1
ATOM 684 C C . GLN A 1 88 ? 17.383 -1.766 -11.756 1.00 87.31 88 GLN A C 1
ATOM 686 O O . GLN A 1 88 ? 16.178 -1.684 -11.514 1.00 87.31 88 GLN A O 1
ATOM 691 N N . GLU A 1 89 ? 18.294 -1.871 -10.787 1.00 86.38 89 GLU A N 1
ATOM 692 C CA . GLU A 1 89 ? 17.931 -1.882 -9.371 1.00 86.38 89 GLU A CA 1
ATOM 693 C C . GLU A 1 89 ? 17.217 -0.599 -8.947 1.00 86.38 89 GLU A C 1
ATOM 695 O O . GLU A 1 89 ? 16.215 -0.647 -8.227 1.00 86.38 89 GLU A O 1
ATOM 700 N N . SER A 1 90 ? 17.724 0.551 -9.394 1.00 85.69 90 SER A N 1
ATOM 701 C CA . SER A 1 90 ? 17.113 1.848 -9.117 1.00 85.69 90 SER A CA 1
ATOM 702 C C . SER A 1 90 ? 15.692 1.912 -9.674 1.00 85.69 90 SER A C 1
ATOM 704 O O . SER A 1 90 ? 14.764 2.278 -8.953 1.00 85.69 90 SER A O 1
ATOM 706 N N . MET A 1 91 ? 15.476 1.483 -10.920 1.00 82.88 91 MET A N 1
ATOM 707 C CA . MET A 1 91 ? 14.153 1.464 -11.546 1.00 82.88 91 MET A CA 1
ATOM 708 C C . MET A 1 91 ? 13.187 0.523 -10.823 1.00 82.88 91 MET A C 1
ATOM 710 O O . MET A 1 91 ? 12.047 0.909 -10.575 1.00 82.88 91 MET A O 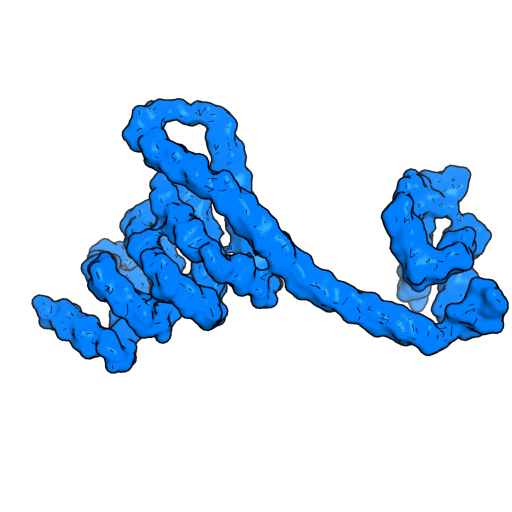1
ATOM 714 N N . ILE A 1 92 ? 13.637 -0.672 -10.428 1.00 82.69 92 ILE A N 1
ATOM 715 C CA . ILE A 1 92 ? 12.812 -1.632 -9.678 1.00 82.69 92 ILE A CA 1
ATOM 716 C C . ILE A 1 92 ? 12.392 -1.055 -8.320 1.00 82.69 92 ILE A C 1
ATOM 718 O O . ILE A 1 92 ? 11.281 -1.308 -7.871 1.00 82.69 92 ILE A O 1
ATOM 722 N N . LYS A 1 93 ? 13.239 -0.248 -7.672 1.00 80.94 93 LYS A N 1
ATOM 723 C CA . LYS A 1 93 ? 12.929 0.366 -6.369 1.00 80.94 93 LYS A CA 1
ATOM 724 C C . LYS A 1 93 ? 12.090 1.644 -6.487 1.00 80.94 93 LYS A C 1
ATOM 726 O O . LYS A 1 93 ? 11.270 1.919 -5.615 1.00 80.94 93 LYS A O 1
ATOM 731 N N . THR A 1 94 ? 12.306 2.448 -7.527 1.00 85.12 94 THR A N 1
ATOM 732 C CA . THR A 1 94 ? 11.709 3.791 -7.664 1.00 85.12 94 THR A CA 1
ATOM 733 C C . THR A 1 94 ? 10.384 3.789 -8.414 1.00 85.12 94 THR A C 1
ATOM 735 O O . THR A 1 94 ? 9.474 4.527 -8.039 1.00 85.12 94 THR A O 1
ATOM 738 N N . LEU A 1 95 ? 10.237 2.944 -9.438 1.00 88.38 95 LEU A N 1
ATOM 739 C CA . LEU A 1 95 ? 9.028 2.901 -10.256 1.00 88.38 95 LEU A CA 1
ATOM 740 C C . LEU A 1 95 ? 7.783 2.486 -9.450 1.00 88.38 95 LEU A C 1
ATOM 742 O O . LEU A 1 95 ? 6.761 3.159 -9.599 1.00 88.38 95 LEU A O 1
ATOM 746 N N . PRO A 1 96 ? 7.830 1.465 -8.564 1.00 91.81 96 PRO A N 1
ATOM 747 C CA . PRO A 1 96 ? 6.680 1.114 -7.730 1.00 91.81 96 PRO A CA 1
ATOM 748 C C . PRO A 1 96 ? 6.238 2.262 -6.823 1.00 91.81 96 PRO A C 1
ATOM 750 O O . PRO A 1 96 ? 5.042 2.514 -6.708 1.00 91.81 96 PRO A O 1
ATOM 753 N N . LYS A 1 97 ? 7.190 3.005 -6.246 1.00 92.56 97 LYS A N 1
ATOM 754 C CA . LYS A 1 97 ? 6.908 4.168 -5.394 1.00 92.56 97 LYS A CA 1
ATOM 755 C C . LYS A 1 97 ? 6.238 5.294 -6.174 1.00 92.56 97 LYS A C 1
ATOM 757 O O . LYS A 1 97 ? 5.162 5.745 -5.802 1.00 92.56 97 LYS A O 1
ATOM 762 N N . ALA A 1 98 ? 6.817 5.682 -7.310 1.00 92.44 98 ALA A N 1
ATOM 763 C CA . ALA A 1 98 ? 6.245 6.718 -8.170 1.00 92.44 98 ALA A CA 1
ATOM 764 C C . ALA A 1 98 ? 4.837 6.344 -8.670 1.00 92.44 98 ALA A C 1
ATOM 766 O O . ALA A 1 98 ? 3.944 7.193 -8.751 1.00 92.44 98 ALA A O 1
ATOM 767 N N . PHE A 1 99 ? 4.620 5.063 -8.977 1.00 93.81 99 PHE A N 1
ATOM 768 C CA . PHE A 1 99 ? 3.312 4.563 -9.377 1.00 93.81 99 PHE A CA 1
ATOM 769 C C . PHE A 1 99 ? 2.310 4.562 -8.211 1.00 93.81 99 PHE A C 1
ATOM 771 O O . PHE A 1 99 ? 1.185 5.021 -8.394 1.00 93.81 99 PHE A O 1
ATOM 778 N N . ALA A 1 100 ? 2.713 4.138 -7.007 1.00 94.94 100 ALA A N 1
ATOM 779 C CA . ALA A 1 100 ? 1.881 4.212 -5.804 1.00 94.94 100 ALA A CA 1
ATOM 780 C C . ALA A 1 100 ? 1.470 5.658 -5.476 1.00 94.94 100 ALA A C 1
ATOM 782 O O . ALA A 1 100 ? 0.287 5.913 -5.252 1.00 94.94 100 ALA A O 1
ATOM 783 N N . ALA A 1 101 ? 2.408 6.607 -5.540 1.00 94.81 101 ALA A N 1
ATOM 784 C CA . ALA A 1 101 ? 2.130 8.032 -5.361 1.00 94.81 101 ALA A CA 1
ATOM 785 C C . ALA A 1 101 ? 1.112 8.550 -6.394 1.00 94.81 101 ALA A C 1
ATOM 787 O O . ALA A 1 101 ? 0.108 9.160 -6.032 1.00 94.81 101 ALA A O 1
ATOM 788 N N . SER A 1 102 ? 1.292 8.204 -7.674 1.00 95.69 102 SER A N 1
ATOM 789 C CA . SER A 1 102 ? 0.355 8.590 -8.743 1.00 95.69 102 SER A CA 1
ATOM 790 C C . SER A 1 102 ? -1.058 8.030 -8.524 1.00 95.69 102 SER A C 1
ATOM 792 O O . SER A 1 102 ? -2.054 8.693 -8.823 1.00 95.69 102 SER A O 1
ATOM 794 N N . LEU A 1 103 ? -1.168 6.805 -7.997 1.00 96.00 103 LEU A N 1
ATOM 795 C CA . LEU A 1 103 ? -2.452 6.195 -7.648 1.00 96.00 103 LEU A CA 1
ATOM 796 C C . LEU A 1 103 ? -3.109 6.898 -6.455 1.00 96.00 103 LEU A C 1
ATOM 798 O O . LEU A 1 103 ? -4.316 7.134 -6.487 1.00 96.00 103 LEU A O 1
ATOM 802 N N . LEU A 1 104 ? -2.336 7.259 -5.428 1.00 95.00 104 LEU A N 1
ATOM 803 C CA . LEU A 1 104 ? -2.827 8.006 -4.268 1.00 95.00 104 LEU A CA 1
ATOM 804 C C . LEU A 1 104 ? -3.330 9.399 -4.661 1.00 95.00 104 LEU A C 1
ATOM 806 O O . LEU A 1 104 ? -4.419 9.785 -4.230 1.00 95.00 104 LEU A O 1
ATOM 810 N N . ASP A 1 105 ? -2.611 10.104 -5.534 1.00 94.44 105 ASP A N 1
ATOM 811 C CA . ASP A 1 105 ? -3.039 11.392 -6.089 1.00 94.44 105 ASP A CA 1
ATOM 812 C C . ASP A 1 105 ? -4.341 11.256 -6.882 1.00 94.44 105 ASP A C 1
ATOM 814 O O . ASP A 1 105 ? -5.286 12.035 -6.700 1.00 94.44 105 ASP A O 1
ATOM 818 N N . TYR A 1 106 ? -4.438 10.223 -7.726 1.00 94.44 106 TYR A N 1
ATOM 819 C CA . TYR A 1 106 ? -5.663 9.936 -8.462 1.00 94.44 106 TYR A CA 1
ATOM 820 C C . TYR A 1 106 ? -6.838 9.667 -7.514 1.00 94.44 106 TYR A C 1
ATOM 822 O O . TYR A 1 106 ? -7.879 10.312 -7.645 1.00 94.44 106 TYR A O 1
ATOM 830 N N . ILE A 1 107 ? -6.681 8.779 -6.529 1.00 92.81 107 ILE A N 1
ATOM 831 C CA . ILE A 1 107 ? -7.727 8.468 -5.542 1.00 92.81 107 ILE A CA 1
ATOM 832 C C . ILE A 1 107 ? -8.119 9.730 -4.761 1.00 92.81 107 ILE A C 1
ATOM 834 O O . ILE A 1 107 ? -9.309 9.994 -4.574 1.00 92.81 107 ILE A O 1
ATOM 838 N N . GLY A 1 108 ? -7.141 10.552 -4.374 1.00 91.50 108 GLY A N 1
ATOM 839 C CA . GLY A 1 108 ? -7.362 11.834 -3.709 1.00 91.50 108 GLY A CA 1
ATOM 840 C C . GLY A 1 108 ? -8.200 12.795 -4.548 1.00 91.50 108 GLY A C 1
ATOM 841 O O . GLY A 1 108 ? -9.162 13.372 -4.041 1.00 91.50 108 GLY A O 1
ATOM 842 N N . SER A 1 109 ? -7.924 12.894 -5.852 1.00 90.44 109 SER A N 1
ATOM 843 C CA . SER A 1 109 ? -8.713 13.718 -6.779 1.00 90.44 109 SER A CA 1
ATOM 844 C C . SER A 1 109 ? -10.179 13.271 -6.889 1.00 90.44 109 SER A C 1
ATOM 846 O O . SER A 1 109 ? -11.062 14.089 -7.145 1.00 90.44 109 SER A O 1
ATOM 848 N N . GLN A 1 110 ? -10.457 11.980 -6.668 1.00 86.31 110 GLN A N 1
ATOM 849 C CA . GLN A 1 110 ? -11.811 11.417 -6.709 1.00 86.31 110 GLN A CA 1
ATOM 850 C C . GLN A 1 110 ? -12.527 11.456 -5.344 1.00 86.31 110 GLN A C 1
ATOM 852 O O . GLN A 1 110 ? -13.739 11.246 -5.283 1.00 86.31 110 GLN A O 1
ATOM 857 N N . ALA A 1 111 ? -11.821 11.760 -4.250 1.00 79.44 111 ALA A N 1
ATOM 858 C CA . ALA A 1 111 ? -12.336 11.666 -2.882 1.00 79.44 111 ALA A CA 1
ATOM 859 C C . ALA A 1 111 ? -13.520 12.600 -2.600 1.00 79.44 111 ALA A C 1
ATOM 861 O O . ALA A 1 111 ? -14.521 12.187 -2.015 1.00 79.44 111 ALA A O 1
ATOM 862 N N . GLN A 1 112 ? -13.439 13.853 -3.059 1.00 74.94 112 GLN A N 1
ATOM 863 C CA . GLN A 1 112 ? -14.516 14.829 -2.870 1.00 74.94 112 GLN A CA 1
ATOM 864 C C . GLN A 1 112 ? -15.813 14.368 -3.544 1.00 74.94 112 GLN A C 1
ATOM 866 O O . GLN A 1 112 ? -16.899 14.505 -2.986 1.00 74.94 112 GLN A O 1
ATOM 871 N N . TYR A 1 113 ? -15.691 13.769 -4.728 1.00 74.38 113 TYR A N 1
ATOM 872 C CA . TYR A 1 113 ? -16.820 13.220 -5.463 1.00 74.38 113 TYR A CA 1
ATOM 873 C C . TYR A 1 113 ? -17.403 11.981 -4.778 1.00 74.38 113 TYR A C 1
ATOM 875 O O . TYR A 1 113 ? -18.623 11.877 -4.683 1.00 74.38 113 TYR A O 1
ATOM 883 N N . LEU A 1 114 ? -16.564 11.085 -4.242 1.00 68.62 114 LEU A N 1
ATOM 884 C CA . LEU A 1 114 ? -17.029 9.952 -3.434 1.00 68.62 114 LEU A CA 1
ATOM 885 C C . LEU A 1 114 ? -17.849 10.442 -2.234 1.00 68.62 114 LEU A C 1
ATOM 887 O O . LEU A 1 114 ? -18.936 9.926 -1.994 1.00 68.62 114 LEU A O 1
ATOM 891 N N . HIS A 1 115 ? -17.404 11.499 -1.550 1.00 69.81 115 HIS A N 1
ATOM 892 C CA . HIS A 1 115 ? -18.171 12.122 -0.467 1.00 69.81 115 HIS A CA 1
ATOM 893 C C . HIS A 1 115 ? -19.501 12.731 -0.927 1.00 69.81 115 HIS A C 1
ATOM 895 O O . HIS A 1 115 ? -20.507 12.609 -0.229 1.00 69.81 115 HIS A O 1
ATOM 901 N N . THR A 1 116 ? -19.547 13.356 -2.104 1.00 69.81 116 THR A N 1
ATOM 902 C CA . THR A 1 116 ? -20.806 13.858 -2.676 1.00 69.81 116 THR A CA 1
ATOM 903 C C . THR A 1 116 ? -21.753 12.717 -3.063 1.00 69.81 116 THR A C 1
ATOM 905 O O . THR A 1 116 ? -22.941 12.783 -2.753 1.00 69.81 116 THR A O 1
ATOM 908 N N . LEU A 1 117 ? -21.236 11.634 -3.650 1.00 61.97 117 LEU A N 1
ATOM 909 C CA . LEU A 1 117 ? -21.990 10.405 -3.917 1.00 61.97 117 LEU A CA 1
ATOM 910 C C . LEU A 1 117 ? -22.614 9.841 -2.633 1.00 61.97 117 LEU A C 1
ATOM 912 O O . LEU A 1 117 ? -23.799 9.523 -2.639 1.00 61.97 117 LEU A O 1
ATOM 916 N N . MET A 1 118 ? -21.857 9.808 -1.526 1.00 64.25 118 MET A N 1
ATOM 917 C CA . MET A 1 118 ? -22.326 9.341 -0.210 1.00 64.25 118 MET A CA 1
ATOM 918 C C . MET A 1 118 ? -23.539 10.126 0.314 1.00 64.25 118 MET A C 1
ATOM 920 O O . MET A 1 118 ? -24.406 9.542 0.966 1.00 64.25 118 MET A O 1
ATOM 924 N N . ALA A 1 119 ? -23.609 11.434 0.041 1.00 60.81 119 ALA A N 1
ATOM 925 C CA . ALA A 1 119 ? -24.746 12.271 0.427 1.00 60.81 119 ALA A CA 1
ATOM 926 C C . ALA A 1 119 ? -25.971 12.034 -0.475 1.00 60.81 119 ALA A C 1
ATOM 928 O O . ALA A 1 119 ? -27.108 12.073 -0.009 1.00 60.81 119 ALA A O 1
ATOM 929 N N . ILE A 1 120 ? -25.746 11.753 -1.762 1.00 56.94 120 ILE A N 1
ATOM 930 C CA . ILE A 1 120 ? -26.811 11.587 -2.759 1.00 56.94 120 ILE A CA 1
ATOM 931 C C . ILE A 1 120 ? -27.449 10.192 -2.682 1.00 56.94 120 ILE A C 1
ATOM 933 O O . ILE A 1 120 ? -28.669 10.083 -2.808 1.00 56.94 120 ILE A O 1
ATOM 937 N N . THR A 1 121 ? -26.694 9.128 -2.392 1.00 52.41 121 THR A N 1
ATOM 938 C CA . THR A 1 121 ? -27.243 7.760 -2.275 1.00 52.41 121 THR A CA 1
ATOM 939 C C . THR A 1 121 ? -28.226 7.583 -1.112 1.00 52.41 121 THR A C 1
ATOM 941 O O . THR A 1 121 ? -29.084 6.709 -1.182 1.00 52.41 121 THR A O 1
ATOM 944 N N . GLN A 1 122 ? -28.198 8.447 -0.088 1.00 50.53 122 GLN A N 1
ATOM 945 C CA . GLN A 1 122 ? -29.259 8.496 0.935 1.00 50.53 122 GLN A CA 1
ATOM 946 C C . GLN A 1 122 ? -30.601 9.024 0.395 1.00 50.53 122 GLN A C 1
ATOM 948 O O . GLN A 1 122 ? -31.640 8.784 1.002 1.00 50.53 122 GLN A O 1
ATOM 953 N N . THR A 1 123 ? -30.601 9.721 -0.747 1.00 46.75 123 THR A N 1
ATOM 954 C CA . THR A 1 123 ? -31.787 10.386 -1.322 1.00 46.75 123 THR A CA 1
ATOM 955 C C . THR A 1 123 ? -32.442 9.625 -2.482 1.00 46.75 123 THR A C 1
ATOM 957 O O . THR A 1 123 ? -33.422 10.101 -3.053 1.00 46.75 123 THR A O 1
ATOM 960 N N . GLY A 1 124 ? -31.940 8.431 -2.826 1.00 46.91 124 GLY A N 1
ATOM 961 C CA . GLY A 1 124 ? -32.598 7.513 -3.765 1.00 46.91 124 GLY A CA 1
ATOM 962 C C . GLY A 1 124 ? -32.736 8.019 -5.206 1.00 46.91 124 GLY A C 1
ATOM 963 O O . GLY A 1 124 ? -33.616 7.551 -5.926 1.00 46.91 124 GLY A O 1
ATOM 964 N N . LYS A 1 125 ? -31.908 8.975 -5.654 1.00 46.75 125 LYS A N 1
ATOM 965 C CA . LYS A 1 125 ? -31.990 9.522 -7.015 1.00 46.75 125 LYS A CA 1
ATOM 966 C C . LYS A 1 125 ? -30.663 9.453 -7.780 1.00 46.75 125 LYS A C 1
ATOM 968 O O . LYS A 1 125 ? -29.691 10.111 -7.430 1.00 46.75 125 LYS A O 1
ATOM 973 N N . VAL A 1 126 ? -30.753 8.744 -8.910 1.00 47.72 126 VAL A N 1
ATOM 974 C CA . VAL A 1 126 ? -29.899 8.747 -10.112 1.00 47.72 126 VAL A CA 1
ATOM 975 C C . VAL A 1 126 ? -28.613 7.909 -10.053 1.00 47.72 126 VAL A C 1
ATOM 977 O O . VAL A 1 126 ? -27.509 8.423 -9.899 1.00 47.72 126 VAL A O 1
ATOM 980 N N . GLU A 1 127 ? -28.746 6.614 -10.352 1.00 53.44 127 GLU A N 1
ATOM 981 C CA . GLU A 1 127 ? -27.681 5.856 -11.017 1.00 53.44 127 GLU A CA 1
ATOM 982 C C . GLU A 1 127 ? -27.558 6.367 -12.462 1.00 53.44 127 GLU A C 1
ATOM 984 O O . GLU A 1 127 ? -28.294 5.949 -13.352 1.00 53.44 127 GLU A O 1
ATOM 989 N N . SER A 1 128 ? -26.662 7.323 -12.719 1.00 61.34 128 SER A N 1
ATOM 990 C CA . SER A 1 128 ? -26.232 7.579 -14.098 1.00 61.34 128 SER A CA 1
ATOM 991 C C . SER A 1 128 ? -25.044 6.666 -14.410 1.00 61.34 128 SER A C 1
ATOM 993 O O . SER A 1 128 ? -24.152 6.528 -13.574 1.00 61.34 128 SER A O 1
ATOM 995 N N . ASN A 1 129 ? -24.998 6.061 -15.604 1.00 63.00 129 ASN A N 1
ATOM 996 C CA . ASN A 1 129 ? -23.928 5.136 -16.030 1.00 63.00 129 ASN A CA 1
ATOM 997 C C . ASN A 1 129 ? -22.503 5.681 -15.790 1.00 63.00 129 ASN A C 1
ATOM 999 O O . ASN A 1 129 ? -21.577 4.922 -15.512 1.00 63.00 129 ASN A O 1
ATOM 1003 N N . GLN A 1 130 ? -22.328 7.005 -15.826 1.00 68.31 130 GLN A N 1
ATOM 1004 C CA . GLN A 1 130 ? -21.048 7.664 -15.552 1.00 68.31 130 GLN A CA 1
ATOM 1005 C C . GLN A 1 130 ? -20.579 7.506 -14.093 1.00 68.31 130 GLN A C 1
ATOM 1007 O O . GLN A 1 130 ? -19.374 7.510 -13.839 1.00 68.31 130 GLN A O 1
ATOM 1012 N N . HIS A 1 131 ? -21.497 7.350 -13.132 1.00 71.25 131 HIS A N 1
ATOM 1013 C CA . HIS A 1 131 ? -21.158 7.150 -11.720 1.00 71.25 131 HIS A CA 1
ATOM 1014 C C . HIS A 1 131 ? -20.579 5.752 -11.485 1.00 71.25 131 HIS A C 1
ATOM 1016 O O . HIS A 1 131 ? -19.542 5.631 -10.830 1.00 71.25 131 HIS A O 1
ATOM 1022 N N . GLY A 1 132 ? -21.195 4.723 -12.078 1.00 73.81 132 GLY A N 1
ATOM 1023 C CA . GLY A 1 132 ? -20.713 3.342 -12.004 1.00 73.81 132 GLY A CA 1
ATOM 1024 C C . GLY A 1 132 ? -19.326 3.175 -12.625 1.00 73.81 132 GLY A C 1
ATOM 1025 O O . GLY A 1 132 ? -18.450 2.547 -12.033 1.00 73.81 132 GLY A O 1
ATOM 1026 N N . GLU A 1 133 ? -19.070 3.819 -13.770 1.00 81.88 133 GLU A N 1
ATOM 1027 C CA . GLU A 1 133 ? -17.738 3.796 -14.385 1.00 81.88 133 GLU A CA 1
ATOM 1028 C C . GLU A 1 133 ? -16.661 4.440 -13.509 1.00 81.88 133 GLU A C 1
ATOM 1030 O O . GLU A 1 133 ? -15.545 3.928 -13.427 1.00 81.88 133 GLU A O 1
ATOM 1035 N N . ARG A 1 134 ? -16.963 5.565 -12.852 1.00 81.62 134 ARG A N 1
ATOM 1036 C CA . ARG A 1 134 ? -15.994 6.231 -11.971 1.00 81.62 134 ARG A CA 1
ATOM 1037 C C . ARG A 1 134 ? -15.706 5.415 -10.719 1.00 81.62 134 ARG A C 1
ATOM 1039 O O . ARG A 1 134 ? -14.540 5.299 -10.354 1.00 81.62 134 ARG A O 1
ATOM 1046 N N . LEU A 1 135 ? -16.732 4.823 -10.104 1.00 84.44 135 LEU A N 1
ATOM 1047 C CA . LEU A 1 135 ? -16.550 3.929 -8.959 1.00 84.44 135 LEU A CA 1
ATOM 1048 C C . LEU A 1 135 ? -15.633 2.760 -9.334 1.00 84.44 135 LEU A C 1
ATOM 1050 O O . LEU A 1 135 ? -14.643 2.512 -8.653 1.00 84.44 135 LEU A O 1
ATOM 1054 N N . ARG A 1 136 ? -15.876 2.147 -10.498 1.00 89.06 136 ARG A N 1
ATOM 1055 C CA . ARG A 1 136 ? -15.027 1.081 -11.038 1.00 89.06 136 ARG A CA 1
ATOM 1056 C C . ARG A 1 136 ? -13.577 1.525 -11.251 1.00 89.06 136 ARG A C 1
ATOM 1058 O O . ARG A 1 136 ? -12.658 0.763 -10.974 1.00 89.06 136 ARG A O 1
ATOM 1065 N N . ARG A 1 137 ? -13.333 2.756 -11.715 1.00 90.56 137 ARG A N 1
ATOM 1066 C CA . ARG A 1 137 ? -11.961 3.288 -11.856 1.00 90.56 137 ARG A CA 1
ATOM 1067 C C . ARG A 1 137 ? -11.268 3.470 -10.505 1.00 90.56 137 ARG A C 1
ATOM 1069 O O . ARG A 1 137 ? -10.074 3.200 -10.410 1.00 90.56 137 ARG A O 1
ATOM 1076 N N . VAL A 1 138 ? -11.995 3.892 -9.469 1.00 91.50 138 VAL A N 1
ATOM 1077 C CA . VAL A 1 138 ? -11.459 3.980 -8.099 1.00 91.50 138 VAL A CA 1
ATOM 1078 C C . VAL A 1 138 ? -11.136 2.589 -7.554 1.00 91.50 138 VAL A C 1
ATOM 1080 O O . VAL A 1 138 ? -10.065 2.404 -6.984 1.00 91.50 138 VAL A O 1
ATOM 1083 N N . GLU A 1 139 ? -12.008 1.605 -7.775 1.00 92.19 139 GLU A N 1
ATOM 1084 C CA . GLU A 1 139 ? -11.749 0.206 -7.408 1.00 92.19 139 GLU A CA 1
ATOM 1085 C C . GLU A 1 139 ? -10.486 -0.323 -8.092 1.00 92.19 139 GLU A C 1
ATOM 1087 O O . GLU A 1 139 ? -9.601 -0.846 -7.421 1.00 92.19 139 GLU A O 1
ATOM 1092 N N . MET A 1 140 ? -10.344 -0.105 -9.403 1.00 93.62 140 MET A N 1
ATOM 1093 C CA . MET A 1 140 ? -9.143 -0.494 -10.149 1.00 93.62 140 MET A CA 1
ATOM 1094 C C . MET A 1 140 ? -7.880 0.201 -9.624 1.00 93.62 140 MET A C 1
ATOM 1096 O O . MET A 1 140 ? -6.829 -0.430 -9.527 1.00 93.62 140 MET A O 1
ATOM 1100 N N . ALA A 1 141 ? -7.966 1.486 -9.271 1.00 95.94 141 ALA A N 1
ATOM 1101 C CA . ALA A 1 141 ? -6.837 2.228 -8.716 1.00 95.94 141 ALA A CA 1
ATOM 1102 C C . ALA A 1 141 ? -6.431 1.710 -7.326 1.00 95.94 141 ALA A C 1
ATOM 1104 O O . ALA A 1 141 ? -5.242 1.544 -7.060 1.00 95.94 141 ALA A O 1
ATOM 1105 N N . LEU A 1 142 ? -7.400 1.408 -6.456 1.00 95.44 142 LEU A N 1
ATOM 1106 C CA . LEU A 1 142 ? -7.145 0.813 -5.141 1.00 95.44 142 LEU A CA 1
ATOM 1107 C C . LEU A 1 142 ? -6.581 -0.604 -5.249 1.00 95.44 142 LEU A C 1
ATOM 1109 O O . LEU A 1 142 ? -5.673 -0.961 -4.503 1.00 95.44 142 LEU A O 1
ATOM 1113 N N . GLU A 1 143 ? -7.082 -1.404 -6.186 1.00 96.50 143 GLU A N 1
ATOM 1114 C CA . GLU A 1 143 ? -6.551 -2.737 -6.446 1.00 96.50 143 GLU A CA 1
ATOM 1115 C C . GLU A 1 143 ? -5.103 -2.678 -6.949 1.00 96.50 143 GLU A C 1
ATOM 1117 O O . GLU A 1 143 ? -4.243 -3.420 -6.464 1.00 96.50 143 GLU A O 1
ATOM 1122 N N . ALA A 1 144 ? -4.807 -1.755 -7.868 1.00 96.25 144 ALA A N 1
ATOM 1123 C CA . ALA A 1 144 ? -3.444 -1.501 -8.314 1.00 96.25 144 ALA A CA 1
ATOM 1124 C C . ALA A 1 144 ? -2.552 -1.068 -7.141 1.00 96.25 144 ALA A C 1
ATOM 1126 O O . ALA A 1 144 ? -1.470 -1.628 -6.968 1.00 96.25 144 ALA A O 1
ATOM 1127 N N . LEU A 1 145 ? -3.027 -0.153 -6.289 1.00 96.94 145 LEU A N 1
ATOM 1128 C CA . LEU A 1 145 ? -2.287 0.330 -5.121 1.00 96.94 145 LEU A CA 1
ATOM 1129 C C . LEU A 1 145 ? -1.978 -0.816 -4.149 1.00 96.94 145 LEU A C 1
ATOM 1131 O O . LEU A 1 145 ? -0.826 -0.999 -3.755 1.00 96.94 145 LEU A O 1
ATOM 1135 N N . ARG A 1 146 ? -2.981 -1.640 -3.825 1.00 96.69 146 ARG A N 1
ATOM 1136 C CA . ARG A 1 146 ? -2.821 -2.837 -2.990 1.00 96.69 146 ARG A CA 1
ATOM 1137 C C . ARG A 1 146 ? -1.739 -3.756 -3.545 1.00 96.69 146 ARG A C 1
ATOM 1139 O O . ARG A 1 146 ? -0.867 -4.191 -2.799 1.00 96.69 146 ARG A O 1
ATOM 1146 N N . ASN A 1 147 ? -1.795 -4.068 -4.838 1.00 95.44 147 ASN A N 1
ATOM 1147 C CA . ASN A 1 147 ? -0.862 -5.005 -5.462 1.00 95.44 147 ASN A CA 1
ATOM 1148 C C . ASN A 1 147 ? 0.570 -4.455 -5.475 1.00 95.44 147 ASN A C 1
ATOM 1150 O O . ASN A 1 147 ? 1.513 -5.187 -5.180 1.00 95.44 147 ASN A O 1
ATOM 1154 N N . VAL A 1 148 ? 0.732 -3.164 -5.771 1.00 95.00 148 VAL A N 1
ATOM 1155 C CA . VAL A 1 148 ? 2.042 -2.503 -5.803 1.00 95.00 148 VAL A CA 1
ATOM 1156 C C . VAL A 1 148 ? 2.694 -2.548 -4.431 1.00 95.00 148 VAL A C 1
ATOM 1158 O O . VAL A 1 148 ? 3.837 -2.986 -4.327 1.00 95.00 148 VAL A O 1
ATOM 1161 N N . ILE A 1 149 ? 1.957 -2.179 -3.382 1.00 94.75 149 ILE A N 1
ATOM 1162 C CA . ILE A 1 149 ? 2.484 -2.168 -2.017 1.00 94.75 149 ILE A CA 1
ATOM 1163 C C . ILE A 1 149 ? 2.754 -3.596 -1.523 1.00 94.75 149 ILE A C 1
ATOM 1165 O O . ILE A 1 149 ? 3.813 -3.863 -0.963 1.00 94.75 149 ILE A O 1
ATOM 1169 N N . LYS A 1 150 ? 1.842 -4.542 -1.783 1.00 94.38 150 LYS A N 1
ATOM 1170 C CA . LYS A 1 150 ? 1.980 -5.939 -1.341 1.00 94.38 150 LYS A CA 1
ATOM 1171 C C . LYS A 1 150 ? 3.237 -6.623 -1.885 1.00 94.38 150 LYS A C 1
ATOM 1173 O O . LYS A 1 150 ? 3.822 -7.452 -1.194 1.00 94.38 150 LYS A O 1
ATOM 1178 N N . HIS A 1 151 ? 3.617 -6.324 -3.127 1.00 92.38 151 HIS A N 1
ATOM 1179 C CA . HIS A 1 151 ? 4.711 -7.012 -3.816 1.00 92.38 151 HIS A CA 1
ATOM 1180 C C . HIS A 1 151 ? 6.028 -6.225 -3.856 1.00 92.38 151 HIS A C 1
ATOM 1182 O O . HIS A 1 151 ? 7.038 -6.791 -4.266 1.00 92.38 151 HIS A O 1
ATOM 1188 N N . ASN A 1 152 ? 6.046 -4.960 -3.422 1.00 90.25 152 ASN A N 1
ATOM 1189 C CA . ASN A 1 152 ? 7.239 -4.111 -3.458 1.00 90.25 152 ASN A CA 1
ATOM 1190 C C . ASN A 1 152 ? 7.463 -3.436 -2.092 1.00 90.25 152 ASN A C 1
ATOM 1192 O O . ASN A 1 152 ? 6.952 -2.331 -1.871 1.00 90.25 152 ASN A O 1
ATOM 1196 N N . PRO A 1 153 ? 8.241 -4.068 -1.190 1.00 89.00 153 PRO A N 1
ATOM 1197 C CA . PRO A 1 153 ? 8.535 -3.526 0.134 1.00 89.00 153 PRO A CA 1
ATOM 1198 C C . PRO A 1 153 ? 9.114 -2.108 0.083 1.00 89.00 153 PRO A C 1
ATOM 1200 O O . PRO A 1 153 ? 9.967 -1.795 -0.751 1.00 89.00 153 PRO A O 1
ATOM 1203 N N . GLY A 1 154 ? 8.664 -1.250 0.993 1.00 89.50 154 GLY A N 1
ATOM 1204 C CA . GLY A 1 154 ? 9.031 0.160 1.064 1.00 89.50 154 GLY A CA 1
ATOM 1205 C C . GLY A 1 154 ? 8.161 1.080 0.205 1.00 89.50 154 GLY A C 1
ATOM 1206 O O . GLY A 1 154 ? 8.325 2.297 0.298 1.00 89.50 154 GLY A O 1
ATOM 1207 N N . SER A 1 155 ? 7.249 0.544 -0.614 1.00 92.31 155 SER A N 1
ATOM 1208 C CA . SER A 1 155 ? 6.263 1.355 -1.352 1.00 92.31 155 SER A CA 1
ATOM 1209 C C . SER A 1 155 ? 5.099 1.796 -0.463 1.00 92.31 155 SER A C 1
ATOM 1211 O O . SER A 1 155 ? 4.440 2.786 -0.764 1.00 92.31 155 SER A O 1
ATOM 1213 N N . GLU A 1 156 ? 4.862 1.115 0.662 1.00 93.12 156 GLU A N 1
ATOM 1214 C CA . GLU A 1 156 ? 3.877 1.517 1.671 1.00 93.12 156 GLU A CA 1
ATOM 1215 C C . GLU A 1 156 ? 4.165 2.901 2.261 1.00 93.12 156 GLU A C 1
ATOM 1217 O O . GLU A 1 156 ? 3.231 3.596 2.657 1.00 93.12 156 GLU A O 1
ATOM 1222 N N . CYS A 1 157 ? 5.432 3.331 2.265 1.00 93.38 157 CYS A N 1
ATOM 1223 C CA . CYS A 1 157 ? 5.832 4.648 2.757 1.00 93.38 157 CYS A CA 1
ATOM 1224 C C . CYS A 1 157 ? 5.173 5.791 1.975 1.00 93.38 157 CYS A C 1
ATOM 1226 O O . CYS A 1 157 ? 4.950 6.855 2.541 1.00 93.38 157 CYS A O 1
ATOM 1228 N N . GLU A 1 158 ? 4.798 5.569 0.712 1.00 95.00 158 GLU A N 1
ATOM 1229 C CA . GLU A 1 158 ? 4.088 6.572 -0.091 1.00 95.00 158 GLU A CA 1
ATOM 1230 C C . GLU A 1 158 ? 2.672 6.847 0.447 1.00 95.00 158 GLU A C 1
ATOM 1232 O O . GLU A 1 158 ? 2.097 7.893 0.175 1.00 95.00 158 GLU A O 1
ATOM 1237 N N . CYS A 1 159 ? 2.101 5.950 1.264 1.00 94.56 159 CYS A N 1
ATOM 1238 C CA . CYS A 1 159 ? 0.804 6.178 1.911 1.00 94.56 159 CYS A CA 1
ATOM 1239 C C . CYS A 1 159 ? 0.876 7.160 3.094 1.00 94.56 159 CYS A C 1
ATOM 1241 O O . CYS A 1 159 ? -0.169 7.613 3.576 1.00 94.56 159 CYS A O 1
ATOM 1243 N N . ILE A 1 160 ? 2.079 7.487 3.581 1.00 94.00 160 ILE A N 1
ATOM 1244 C CA . ILE A 1 160 ? 2.279 8.432 4.684 1.00 94.00 160 ILE A CA 1
ATOM 1245 C C . ILE A 1 160 ? 1.727 9.803 4.273 1.00 94.00 160 ILE A C 1
ATOM 1247 O O . ILE A 1 160 ? 1.989 10.301 3.186 1.00 94.00 160 ILE A O 1
ATOM 1251 N N . GLY A 1 161 ? 0.914 10.411 5.140 1.00 92.00 161 GLY A N 1
ATOM 1252 C CA . GLY A 1 161 ? 0.191 11.652 4.836 1.00 92.00 161 GLY A CA 1
ATOM 1253 C C . GLY A 1 161 ? -1.177 11.449 4.170 1.00 92.00 161 GLY A C 1
ATOM 1254 O O . GLY A 1 161 ? -2.039 12.321 4.283 1.00 92.00 161 GLY A O 1
ATOM 1255 N N . HIS A 1 162 ? -1.447 10.275 3.589 1.00 94.81 162 HIS A N 1
ATOM 1256 C CA . HIS A 1 162 ? -2.712 9.963 2.912 1.00 94.81 162 HIS A CA 1
ATOM 1257 C C . HIS A 1 162 ? -3.679 9.112 3.758 1.00 94.81 162 HIS A C 1
ATOM 1259 O O . HIS A 1 162 ? -4.775 8.783 3.304 1.00 94.81 162 HIS A O 1
ATOM 1265 N N . PHE A 1 163 ? -3.360 8.784 5.017 1.00 94.81 163 PHE A N 1
ATOM 1266 C CA . PHE A 1 163 ? -4.224 7.916 5.836 1.00 94.81 163 PHE A CA 1
ATOM 1267 C C . PHE A 1 163 ? -5.602 8.502 6.152 1.00 94.81 163 PHE A C 1
ATOM 1269 O O . PHE A 1 163 ? -6.565 7.749 6.262 1.00 94.81 163 PHE A O 1
ATOM 1276 N N . LYS A 1 164 ? -5.754 9.831 6.224 1.00 93.12 164 LYS A N 1
ATOM 1277 C CA . LYS A 1 164 ? -7.087 10.452 6.356 1.00 93.12 164 LYS A CA 1
ATOM 1278 C C . LYS A 1 164 ? -7.983 10.140 5.161 1.00 93.12 164 LYS A C 1
ATOM 1280 O O . LYS A 1 164 ? -9.161 9.857 5.355 1.00 93.12 164 LYS A O 1
ATOM 1285 N N . LEU A 1 165 ? -7.410 10.158 3.959 1.00 92.62 165 LEU A N 1
ATOM 1286 C CA . LEU A 1 165 ? -8.087 9.778 2.725 1.00 92.62 165 LEU A CA 1
ATOM 1287 C C . LEU A 1 165 ? -8.390 8.275 2.721 1.00 92.62 165 LEU A C 1
ATOM 1289 O O . LEU A 1 165 ? -9.543 7.889 2.583 1.00 92.62 165 LEU A O 1
ATOM 1293 N N . LEU A 1 166 ? -7.387 7.420 2.936 1.00 93.75 166 LEU A N 1
ATOM 1294 C CA . LEU A 1 166 ? -7.580 5.965 2.894 1.00 93.75 166 LEU A CA 1
ATOM 1295 C C . LEU A 1 166 ? -8.631 5.489 3.907 1.00 93.75 166 LEU A C 1
ATOM 1297 O O . LEU A 1 166 ? -9.503 4.690 3.572 1.00 93.75 166 LEU A O 1
ATOM 1301 N N . PHE A 1 167 ? -8.612 6.029 5.127 1.00 93.25 167 PHE A N 1
ATOM 1302 C CA . PHE A 1 167 ? -9.614 5.693 6.133 1.00 93.25 167 PHE A CA 1
ATOM 1303 C C . PHE A 1 167 ? -10.981 6.339 5.863 1.00 93.25 167 PHE A C 1
ATOM 1305 O O . PHE A 1 167 ? -11.984 5.816 6.346 1.00 93.25 167 PHE A O 1
ATOM 1312 N N . SER A 1 168 ? -11.078 7.442 5.111 1.00 90.69 168 SER A N 1
ATOM 1313 C CA . SER A 1 168 ? -12.388 8.001 4.745 1.00 90.69 168 SER A CA 1
ATOM 1314 C C . SER A 1 168 ? -13.133 7.097 3.757 1.00 90.69 168 SER A C 1
ATOM 1316 O O . SER A 1 168 ? -14.355 6.972 3.855 1.00 90.69 168 SER A O 1
ATOM 1318 N N . LEU A 1 169 ? -12.401 6.384 2.892 1.00 89.75 169 LEU A N 1
ATOM 1319 C CA . LEU A 1 169 ? -12.950 5.397 1.952 1.00 89.75 169 LEU A CA 1
ATOM 1320 C C . LEU A 1 169 ? -13.612 4.205 2.661 1.00 89.75 169 LEU A C 1
ATOM 1322 O O . LEU A 1 169 ? -14.576 3.636 2.153 1.00 89.75 169 LEU A O 1
ATOM 1326 N N . LEU A 1 170 ? -13.172 3.878 3.880 1.00 90.06 170 LEU A N 1
ATOM 1327 C CA . LEU A 1 170 ? -13.780 2.832 4.711 1.00 90.06 170 LEU A CA 1
ATOM 1328 C C . LEU A 1 170 ? -15.230 3.158 5.108 1.00 90.06 170 LEU A C 1
ATOM 1330 O O . LEU A 1 170 ? -15.986 2.261 5.469 1.00 90.06 170 LEU A O 1
ATOM 1334 N N . ARG A 1 171 ? -15.650 4.427 5.026 1.00 85.81 171 ARG A N 1
ATOM 1335 C CA . ARG A 1 171 ? -17.011 4.873 5.371 1.00 85.81 171 ARG A CA 1
ATOM 1336 C C . ARG A 1 171 ? -17.970 4.940 4.183 1.00 85.81 171 ARG A C 1
ATOM 1338 O O . ARG A 1 171 ? -19.102 5.391 4.354 1.00 85.81 171 ARG A O 1
ATOM 1345 N N . VAL A 1 172 ? -17.544 4.529 2.991 1.00 79.81 172 VAL A N 1
ATOM 1346 C CA . VAL A 1 172 ? -18.381 4.605 1.788 1.00 79.81 172 VAL A CA 1
ATOM 1347 C C . VAL A 1 172 ? -19.410 3.469 1.801 1.00 79.81 172 VAL A C 1
ATOM 1349 O O . VAL A 1 172 ? -19.158 2.364 1.326 1.00 79.81 172 VAL A O 1
ATOM 1352 N N . HIS A 1 173 ? -20.586 3.743 2.367 1.00 74.44 173 HIS A N 1
ATOM 1353 C CA . HIS A 1 173 ? -21.711 2.807 2.371 1.00 74.44 173 HIS A CA 1
ATOM 1354 C C . HIS A 1 173 ? -22.175 2.493 0.941 1.00 74.44 173 HIS A C 1
ATOM 1356 O O . HIS A 1 173 ? -22.263 3.386 0.103 1.00 74.44 173 HIS A O 1
ATOM 1362 N N . GLY A 1 174 ? -22.485 1.225 0.668 1.00 73.12 174 GLY A N 1
ATOM 1363 C CA . GLY A 1 174 ? -22.913 0.764 -0.658 1.00 73.12 174 GLY A CA 1
ATOM 1364 C C . GLY A 1 174 ? -21.769 0.421 -1.620 1.00 73.12 174 GLY A C 1
ATOM 1365 O O . GLY A 1 174 ? -22.023 -0.216 -2.635 1.00 73.12 174 GLY A O 1
ATOM 1366 N N . ALA A 1 175 ? -20.515 0.747 -1.284 1.00 81.25 175 ALA A N 1
ATOM 1367 C CA . ALA A 1 175 ? -19.333 0.394 -2.073 1.00 81.25 175 ALA A CA 1
ATOM 1368 C C . ALA A 1 175 ? -18.450 -0.623 -1.327 1.00 81.25 175 ALA A C 1
ATOM 1370 O O . ALA A 1 175 ? -17.311 -0.334 -0.957 1.00 81.25 175 ALA A O 1
ATOM 1371 N N . GLY A 1 176 ? -18.983 -1.829 -1.102 1.00 85.62 176 GLY A N 1
ATOM 1372 C CA . GLY A 1 176 ? -18.297 -2.873 -0.328 1.00 85.62 176 GLY A CA 1
ATOM 1373 C C . GLY A 1 176 ? -16.913 -3.238 -0.878 1.00 85.62 176 GLY A C 1
ATOM 1374 O O . GLY A 1 176 ? -15.984 -3.440 -0.100 1.00 85.62 176 GLY A O 1
ATOM 1375 N N . GLN A 1 177 ? -16.743 -3.231 -2.205 1.00 88.88 177 GLN A N 1
ATOM 1376 C CA . GLN A 1 177 ? -15.456 -3.510 -2.851 1.00 88.88 177 GLN A CA 1
ATOM 1377 C C . GLN A 1 177 ? -14.411 -2.427 -2.551 1.00 88.88 177 GLN A C 1
ATOM 1379 O O . GLN A 1 177 ? -13.274 -2.745 -2.210 1.00 88.88 177 GLN A O 1
ATOM 1384 N N . VAL A 1 178 ? -14.793 -1.147 -2.616 1.00 90.62 178 VAL A N 1
ATOM 1385 C CA . VAL A 1 178 ? -13.916 -0.022 -2.249 1.00 90.62 178 VAL A CA 1
ATOM 1386 C C . VAL A 1 178 ? -13.511 -0.119 -0.781 1.00 90.62 178 VAL A C 1
ATOM 1388 O O . VAL A 1 178 ? -12.329 0.007 -0.467 1.00 90.62 178 VAL A O 1
ATOM 1391 N N . GLN A 1 179 ? -14.469 -0.389 0.113 1.00 91.69 179 GLN A N 1
ATOM 1392 C CA . GLN A 1 179 ? -14.198 -0.556 1.543 1.00 91.69 179 GLN A CA 1
ATOM 1393 C C . GLN A 1 179 ? -13.235 -1.721 1.805 1.00 91.69 179 GLN A C 1
ATOM 1395 O O . GLN A 1 179 ? -12.305 -1.576 2.596 1.00 91.69 179 GLN A O 1
ATOM 1400 N N . GLN A 1 180 ? -13.427 -2.856 1.128 1.00 93.38 180 GLN A N 1
ATOM 1401 C CA . GLN A 1 180 ? -12.561 -4.023 1.259 1.00 93.38 180 GLN A CA 1
ATOM 1402 C C . GLN A 1 180 ? -11.145 -3.745 0.740 1.00 93.38 180 GLN A C 1
ATOM 1404 O O . GLN A 1 180 ? -10.181 -3.999 1.457 1.00 93.38 180 GLN A O 1
ATOM 1409 N N . LEU A 1 181 ? -10.999 -3.184 -0.464 1.00 94.69 181 LEU A N 1
ATOM 1410 C CA . LEU A 1 181 ? -9.686 -2.870 -1.034 1.00 94.69 181 LEU A CA 1
ATOM 1411 C C . LEU A 1 181 ? -8.938 -1.825 -0.199 1.00 94.69 181 LEU A C 1
ATOM 1413 O O . LEU A 1 181 ? -7.743 -1.975 0.049 1.00 94.69 181 LEU A O 1
ATOM 1417 N N . ALA A 1 182 ? -9.635 -0.791 0.279 1.00 95.19 182 ALA A N 1
ATOM 1418 C CA . ALA A 1 182 ? -9.050 0.199 1.176 1.00 95.19 182 ALA A CA 1
ATOM 1419 C C . ALA A 1 182 ? -8.597 -0.442 2.499 1.00 95.19 182 ALA A C 1
ATOM 1421 O O . ALA A 1 182 ? -7.507 -0.137 2.977 1.00 95.19 182 ALA A O 1
ATOM 1422 N N . LEU A 1 183 ? -9.384 -1.364 3.064 1.00 96.00 183 LEU A N 1
ATOM 1423 C CA . LEU A 1 183 ? -8.999 -2.109 4.263 1.00 96.00 183 LEU A CA 1
ATOM 1424 C C . LEU A 1 183 ? -7.779 -3.006 4.013 1.00 96.00 183 LEU A C 1
ATOM 1426 O O . LEU A 1 183 ? -6.890 -3.056 4.855 1.00 96.00 183 LEU A O 1
ATOM 1430 N N . GLU A 1 184 ? -7.699 -3.675 2.861 1.00 96.00 184 GLU A N 1
ATOM 1431 C CA . GLU A 1 184 ? -6.533 -4.478 2.477 1.00 96.00 184 GLU A CA 1
ATOM 1432 C C . GLU A 1 184 ? -5.269 -3.612 2.374 1.00 96.00 184 GLU A C 1
ATOM 1434 O O . GLU A 1 184 ? -4.231 -3.994 2.913 1.00 96.00 184 GLU A O 1
ATOM 1439 N N . VAL A 1 185 ? -5.355 -2.421 1.764 1.00 96.56 185 VAL A N 1
ATOM 1440 C CA . VAL A 1 185 ? -4.246 -1.448 1.741 1.00 96.56 185 VAL A CA 1
ATOM 1441 C C . VAL A 1 185 ? -3.853 -1.046 3.164 1.00 96.56 185 VAL A C 1
ATOM 1443 O O . VAL A 1 185 ? -2.675 -1.117 3.508 1.00 96.56 185 VAL A O 1
ATOM 1446 N N . VAL A 1 186 ? -4.825 -0.679 4.009 1.00 96.56 186 VAL A N 1
ATOM 1447 C CA . VAL A 1 186 ? -4.564 -0.303 5.408 1.00 96.56 186 VAL A CA 1
ATOM 1448 C C . VAL A 1 186 ? -3.900 -1.451 6.173 1.00 96.56 186 VAL A C 1
ATOM 1450 O O . VAL A 1 186 ? -2.947 -1.199 6.902 1.00 96.56 186 VAL A O 1
ATOM 1453 N N . ASN A 1 187 ? -4.341 -2.699 5.992 1.00 96.69 187 ASN A N 1
ATOM 1454 C CA . ASN A 1 187 ? -3.739 -3.856 6.655 1.00 96.69 187 ASN A CA 1
ATOM 1455 C C . ASN A 1 187 ? -2.277 -4.043 6.237 1.00 96.69 187 ASN A C 1
ATOM 1457 O O . ASN A 1 187 ? -1.416 -4.210 7.097 1.00 96.69 187 ASN A O 1
ATOM 1461 N N . ILE A 1 188 ? -1.982 -3.954 4.934 1.00 96.00 188 ILE A N 1
ATOM 1462 C CA . ILE A 1 188 ? -0.619 -4.126 4.413 1.00 96.00 188 ILE A CA 1
ATOM 1463 C C . ILE A 1 188 ? 0.326 -3.076 5.005 1.00 96.00 188 ILE A C 1
ATOM 1465 O O . ILE A 1 188 ? 1.408 -3.429 5.460 1.00 96.00 188 ILE A O 1
ATOM 1469 N N . VAL A 1 189 ? -0.076 -1.801 5.072 1.00 96.06 189 VAL A N 1
ATOM 1470 C CA . VAL A 1 189 ? 0.815 -0.753 5.601 1.00 96.06 189 VAL A CA 1
ATOM 1471 C C . VAL A 1 189 ? 1.107 -0.902 7.100 1.00 96.06 189 VAL A C 1
ATOM 1473 O O . VAL A 1 189 ? 2.085 -0.336 7.585 1.00 96.06 189 VAL A O 1
ATOM 1476 N N . THR A 1 190 ? 0.300 -1.665 7.853 1.00 95.25 190 THR A N 1
ATOM 1477 C CA . THR A 1 190 ? 0.529 -1.858 9.297 1.00 95.25 190 THR A CA 1
ATOM 1478 C C . THR A 1 190 ? 1.801 -2.643 9.617 1.00 95.25 190 THR A C 1
ATOM 1480 O O . THR A 1 190 ? 2.276 -2.581 10.752 1.00 95.25 190 THR A O 1
ATOM 1483 N N . SER A 1 191 ? 2.395 -3.337 8.638 1.00 94.12 191 SER A N 1
ATOM 1484 C CA . SER A 1 191 ? 3.691 -4.000 8.816 1.00 94.12 191 SER A CA 1
ATOM 1485 C C . SER A 1 191 ? 4.849 -3.009 8.973 1.00 94.12 191 SER A C 1
ATOM 1487 O O . SER A 1 191 ? 5.911 -3.385 9.467 1.00 94.12 191 SER A O 1
ATOM 1489 N N . ASN A 1 192 ? 4.660 -1.747 8.571 1.00 95.19 192 ASN A N 1
ATOM 1490 C CA . ASN A 1 192 ? 5.668 -0.697 8.639 1.00 95.19 192 ASN A CA 1
ATOM 1491 C C . ASN A 1 192 ? 5.391 0.263 9.813 1.00 95.19 192 ASN A C 1
ATOM 1493 O O . ASN A 1 192 ? 4.338 0.899 9.891 1.00 95.19 192 ASN A O 1
ATOM 1497 N N . GLN A 1 193 ? 6.357 0.394 10.728 1.00 94.38 193 GLN A N 1
ATOM 1498 C CA . GLN A 1 193 ? 6.202 1.193 11.950 1.00 94.38 193 GLN A CA 1
ATOM 1499 C C . GLN A 1 193 ? 6.012 2.691 11.681 1.00 94.38 193 GLN A C 1
ATOM 1501 O O . GLN A 1 193 ? 5.255 3.340 12.405 1.00 94.38 193 GLN A O 1
ATOM 1506 N N . ASP A 1 194 ? 6.626 3.240 1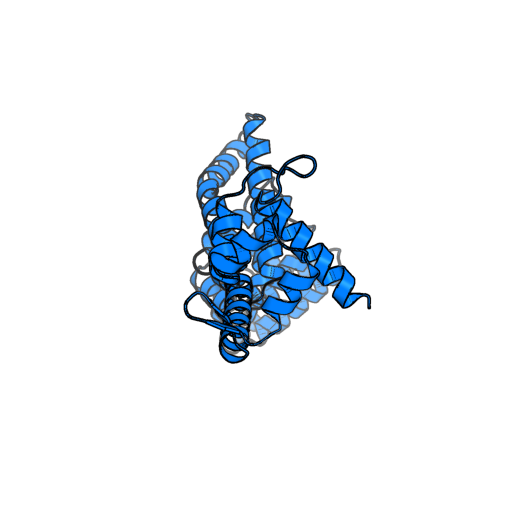0.632 1.00 95.06 194 ASP A N 1
ATOM 1507 C CA . ASP A 1 194 ? 6.466 4.655 10.276 1.00 95.06 194 ASP A CA 1
ATOM 1508 C C . ASP A 1 194 ? 5.036 4.945 9.808 1.00 95.06 194 ASP A C 1
ATOM 1510 O O . ASP A 1 194 ? 4.430 5.947 10.198 1.00 95.06 194 ASP A O 1
ATOM 1514 N N . CYS A 1 195 ? 4.446 4.008 9.059 1.00 96.12 195 CYS A N 1
ATOM 1515 C CA . CYS A 1 195 ? 3.040 4.071 8.673 1.00 96.12 195 CYS A CA 1
ATOM 1516 C C . CYS A 1 195 ? 2.126 4.009 9.904 1.00 96.12 195 CYS A C 1
ATOM 1518 O O . CYS A 1 195 ? 1.241 4.852 10.049 1.00 96.12 195 CYS A O 1
ATOM 1520 N N . VAL A 1 196 ? 2.366 3.076 10.834 1.00 96.31 196 VAL A N 1
ATOM 1521 C CA . VAL A 1 196 ? 1.585 2.964 12.083 1.00 96.31 196 VAL A CA 1
ATOM 1522 C C . VAL A 1 196 ? 1.669 4.249 12.916 1.00 96.31 196 VAL A C 1
ATOM 1524 O O . VAL A 1 196 ? 0.654 4.715 13.437 1.00 96.31 196 VAL A O 1
ATOM 1527 N N . ASN A 1 197 ? 2.852 4.859 13.015 1.00 95.50 197 ASN A N 1
ATOM 1528 C CA . ASN A 1 197 ? 3.041 6.124 13.722 1.00 95.50 197 ASN A CA 1
ATOM 1529 C C . ASN A 1 197 ? 2.245 7.266 13.078 1.00 95.50 197 ASN A C 1
ATOM 1531 O O . ASN A 1 197 ? 1.555 8.000 13.787 1.00 95.50 197 ASN A O 1
ATOM 1535 N N . ASN A 1 198 ? 2.272 7.383 11.749 1.00 96.19 198 ASN A N 1
ATOM 1536 C CA . ASN A 1 198 ? 1.514 8.415 11.045 1.00 96.19 198 ASN A CA 1
ATOM 1537 C C . ASN A 1 198 ? -0.009 8.177 11.115 1.00 96.19 198 ASN A C 1
ATOM 1539 O O . ASN A 1 198 ? -0.771 9.129 11.276 1.00 96.19 198 ASN A O 1
ATOM 1543 N N . ILE A 1 199 ? -0.465 6.916 11.089 1.00 96.38 199 ILE A N 1
ATOM 1544 C CA . ILE A 1 199 ? -1.873 6.558 11.346 1.00 96.38 199 ILE A CA 1
ATOM 1545 C C . ILE A 1 199 ? -2.298 7.036 12.740 1.00 96.38 199 ILE A C 1
ATOM 1547 O O . ILE A 1 199 ? -3.361 7.643 12.883 1.00 96.38 199 ILE A O 1
ATOM 1551 N N . ALA A 1 200 ? -1.460 6.813 13.756 1.00 95.19 200 ALA A N 1
ATOM 1552 C CA . ALA A 1 200 ? -1.733 7.246 15.125 1.00 95.19 200 ALA A CA 1
ATOM 1553 C C . ALA A 1 200 ? -1.852 8.775 15.261 1.00 95.19 200 ALA A C 1
ATOM 1555 O O . ALA A 1 200 ? -2.583 9.273 16.116 1.00 95.19 200 ALA A O 1
ATOM 1556 N N . GLU A 1 201 ? -1.138 9.530 14.427 1.00 95.25 201 GLU A N 1
ATOM 1557 C CA . GLU A 1 201 ? -1.210 10.994 14.374 1.00 95.25 201 GLU A CA 1
ATOM 1558 C C . GLU A 1 201 ? -2.424 11.503 13.590 1.00 95.25 201 GLU A C 1
ATOM 1560 O O . GLU A 1 201 ? -2.908 12.608 13.838 1.00 95.25 201 GLU A O 1
ATOM 1565 N N . ALA A 1 202 ? -2.955 10.696 12.670 1.00 94.00 202 ALA A N 1
ATOM 1566 C CA . ALA A 1 202 ? -4.090 11.068 11.837 1.00 94.00 202 ALA A CA 1
ATOM 1567 C C . ALA A 1 202 ? -5.445 11.026 12.575 1.00 94.00 202 ALA A C 1
ATOM 1569 O O . ALA A 1 202 ? -6.374 11.703 12.128 1.00 94.00 202 ALA A O 1
ATOM 1570 N N . ILE A 1 203 ? -5.554 10.281 13.686 1.00 92.81 203 ILE A N 1
ATOM 1571 C CA . ILE A 1 203 ? -6.772 10.115 14.510 1.00 92.81 203 ILE A CA 1
ATOM 1572 C C . ILE A 1 203 ? -7.967 9.626 13.665 1.00 92.81 203 ILE A C 1
ATOM 1574 O O . ILE A 1 203 ? -9.027 10.256 13.583 1.00 92.81 203 ILE A O 1
ATOM 1578 N N . VAL A 1 204 ? -7.757 8.518 12.952 1.00 94.31 204 VAL A N 1
ATOM 1579 C CA . VAL A 1 204 ? -8.687 7.970 11.946 1.00 94.31 204 VAL A CA 1
ATOM 1580 C C . VAL A 1 204 ? -9.358 6.661 12.374 1.00 94.31 204 VAL A C 1
ATOM 1582 O O . VAL A 1 204 ? -10.149 6.092 11.616 1.00 94.31 204 VAL A O 1
ATOM 1585 N N . LEU A 1 205 ? -9.093 6.178 13.592 1.00 93.12 205 LEU A N 1
ATOM 1586 C CA . LEU A 1 205 ? -9.471 4.834 14.035 1.00 93.12 205 LEU A CA 1
ATOM 1587 C C . LEU A 1 205 ? -10.990 4.627 14.098 1.00 93.12 205 LEU A C 1
ATOM 1589 O O . LEU A 1 205 ? -11.475 3.515 13.894 1.00 93.12 205 LEU A O 1
ATOM 1593 N N . SER A 1 206 ? -11.764 5.696 14.310 1.00 92.62 206 SER A N 1
ATOM 1594 C CA . SER A 1 206 ? -13.232 5.628 14.301 1.00 92.62 206 SER A CA 1
ATOM 1595 C C . SER A 1 206 ? -13.798 5.076 12.992 1.00 92.62 206 SER A C 1
ATOM 1597 O O . SER A 1 206 ? -14.838 4.423 13.006 1.00 92.62 206 SER A O 1
ATOM 1599 N N . ASN A 1 207 ? -13.115 5.311 11.867 1.00 91.06 207 ASN A N 1
ATOM 1600 C CA . ASN A 1 207 ? -13.557 4.820 10.564 1.00 91.06 207 ASN A CA 1
ATOM 1601 C C . ASN A 1 207 ? -13.398 3.294 10.459 1.00 91.06 207 ASN A C 1
ATOM 1603 O O . ASN A 1 207 ? -14.243 2.630 9.866 1.00 91.06 207 ASN A O 1
ATOM 1607 N N . LEU A 1 208 ? -12.357 2.738 11.087 1.00 92.56 208 LEU A N 1
ATOM 1608 C CA . LEU A 1 208 ? -12.107 1.297 11.131 1.00 92.56 208 LEU A CA 1
ATOM 1609 C C . LEU A 1 208 ? -13.065 0.585 12.097 1.00 92.56 208 LEU A C 1
ATOM 1611 O O . LEU A 1 208 ? -13.578 -0.482 11.779 1.00 92.56 208 LEU A O 1
ATOM 1615 N N . LEU A 1 209 ? -13.376 1.197 13.244 1.00 92.31 209 LEU A N 1
ATOM 1616 C CA . LEU A 1 209 ? -14.352 0.645 14.194 1.00 92.31 209 LEU A CA 1
ATOM 1617 C C . LEU A 1 209 ? -15.751 0.515 13.571 1.00 92.31 209 LEU A C 1
ATOM 1619 O O . LEU A 1 209 ? -16.424 -0.495 13.764 1.00 92.31 209 LEU A O 1
ATOM 1623 N N . ALA A 1 210 ? -16.165 1.491 12.758 1.00 89.44 210 ALA A N 1
ATOM 1624 C CA . ALA A 1 210 ? -17.443 1.444 12.048 1.00 89.44 210 ALA A CA 1
ATOM 1625 C C . ALA A 1 210 ? -17.540 0.283 11.031 1.00 89.44 210 ALA A C 1
ATOM 1627 O O . ALA A 1 210 ? -18.644 -0.187 10.728 1.00 89.44 210 ALA A O 1
ATOM 1628 N N . LEU A 1 211 ? -16.408 -0.217 10.515 1.00 90.38 211 LEU A N 1
ATOM 1629 C CA . LEU A 1 211 ? -16.387 -1.359 9.594 1.00 90.38 211 LEU A CA 1
ATOM 1630 C C . LEU A 1 211 ? -16.770 -2.684 10.253 1.00 90.38 211 LEU A C 1
ATOM 1632 O O . LEU A 1 211 ? -17.332 -3.536 9.567 1.00 90.38 211 LEU A O 1
ATOM 1636 N N . LEU A 1 212 ? -16.563 -2.845 11.567 1.00 89.44 212 LEU A N 1
ATOM 1637 C CA . LEU A 1 212 ? -16.931 -4.076 12.285 1.00 89.44 212 LEU A CA 1
ATOM 1638 C C . LEU A 1 212 ? -18.419 -4.429 12.113 1.00 89.44 212 LEU A C 1
ATOM 1640 O O . LEU A 1 212 ? -18.776 -5.606 12.015 1.00 89.44 212 LEU A O 1
ATOM 1644 N N . HIS A 1 213 ? -19.288 -3.420 12.013 1.00 86.81 213 HIS A N 1
ATOM 1645 C CA . HIS A 1 213 ? -20.718 -3.622 11.771 1.00 86.81 213 HIS A CA 1
ATOM 1646 C C . HIS A 1 213 ? -21.112 -3.467 10.305 1.00 86.81 213 HIS A C 1
ATOM 1648 O O . HIS A 1 213 ?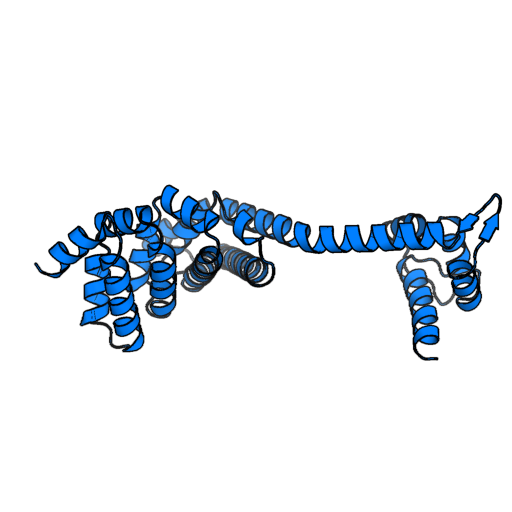 -21.963 -4.219 9.835 1.00 86.81 213 HIS A O 1
ATOM 1654 N N . SER A 1 214 ? -20.516 -2.509 9.585 1.00 83.75 214 SER A N 1
ATOM 1655 C CA . SER A 1 214 ? -20.947 -2.186 8.219 1.00 83.75 214 SER A CA 1
ATOM 1656 C C . SER A 1 214 ? -20.472 -3.177 7.156 1.00 83.75 214 SER A C 1
ATOM 1658 O O . SER A 1 214 ? -21.126 -3.274 6.120 1.00 83.75 214 SER A O 1
ATOM 1660 N N . LEU A 1 215 ? -19.405 -3.948 7.409 1.00 84.69 215 LEU A N 1
ATOM 1661 C CA . LEU A 1 215 ? -18.902 -4.954 6.471 1.00 84.69 215 LEU A CA 1
ATOM 1662 C C . LEU A 1 215 ? -18.644 -6.305 7.171 1.00 84.69 215 LEU A C 1
ATOM 1664 O O . LEU A 1 215 ? -17.508 -6.628 7.522 1.00 84.69 215 LEU A O 1
ATOM 1668 N N . PRO A 1 216 ? -19.687 -7.139 7.373 1.00 85.50 216 PRO A N 1
ATOM 1669 C CA . PRO A 1 216 ? -19.563 -8.412 8.087 1.00 85.50 216 PRO A CA 1
ATOM 1670 C C . PRO A 1 216 ? -18.533 -9.375 7.484 1.00 85.50 216 PRO A C 1
ATOM 1672 O O . PRO A 1 216 ? -17.839 -10.069 8.227 1.00 85.50 216 PRO A O 1
ATOM 1675 N N . SER A 1 217 ? -18.403 -9.384 6.153 1.00 88.62 217 SER A N 1
ATOM 1676 C CA . SER A 1 217 ? -17.488 -10.262 5.414 1.00 88.62 217 SER A CA 1
ATOM 1677 C C . SER A 1 217 ? -16.010 -9.995 5.708 1.00 88.62 217 SER A C 1
ATOM 1679 O O . SER A 1 217 ? -15.196 -10.902 5.575 1.00 88.62 217 SER A O 1
ATOM 1681 N N . SER A 1 218 ? -15.648 -8.777 6.130 1.00 90.75 218 SER A N 1
ATOM 1682 C CA . SER A 1 218 ? -14.254 -8.379 6.371 1.00 90.75 218 SER A CA 1
ATOM 1683 C C . SER A 1 218 ? -13.892 -8.246 7.854 1.00 90.75 218 SER A C 1
ATOM 1685 O O . SER A 1 218 ? -12.784 -7.817 8.173 1.00 90.75 218 SER A O 1
ATOM 1687 N N . ARG A 1 219 ? -14.774 -8.649 8.783 1.00 92.19 219 ARG A N 1
ATOM 1688 C C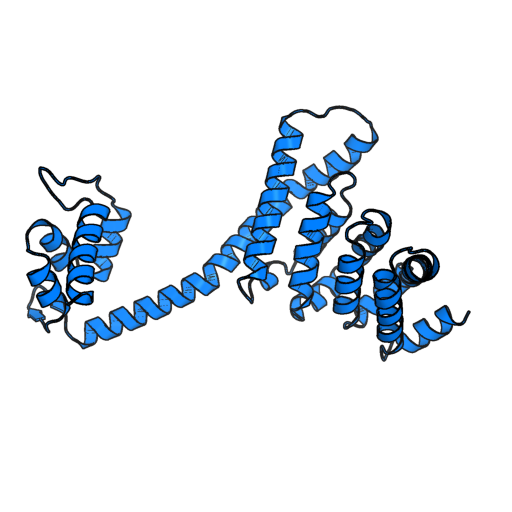A . ARG A 1 219 ? -14.553 -8.521 10.240 1.00 92.19 219 ARG A CA 1
ATOM 1689 C C . ARG A 1 219 ? -13.221 -9.095 10.719 1.00 92.19 219 ARG A C 1
ATOM 1691 O O . ARG A 1 219 ? -12.581 -8.489 11.570 1.00 92.19 219 ARG A O 1
ATOM 1698 N N . GLN A 1 220 ? -12.799 -10.236 10.173 1.00 94.38 220 GLN A N 1
ATOM 1699 C CA . GLN A 1 220 ? -11.518 -10.852 10.541 1.00 94.38 220 GLN A CA 1
ATOM 1700 C C . GLN A 1 220 ? -10.334 -9.959 10.165 1.00 94.38 220 GLN A C 1
ATOM 1702 O O . GLN A 1 220 ? -9.449 -9.746 10.988 1.00 94.38 220 GLN A O 1
ATOM 1707 N N . LEU A 1 221 ? -10.361 -9.385 8.959 1.00 95.31 221 LEU A N 1
ATOM 1708 C CA . LEU A 1 221 ? -9.323 -8.474 8.488 1.00 95.31 221 LEU A CA 1
ATOM 1709 C C . LEU A 1 221 ? -9.319 -7.174 9.303 1.00 95.31 221 LEU A C 1
ATOM 1711 O O . LEU A 1 221 ? -8.259 -6.698 9.680 1.00 95.31 221 LEU A O 1
ATOM 1715 N N . VAL A 1 222 ? -10.493 -6.637 9.659 1.00 95.62 222 VAL A N 1
ATOM 1716 C CA . VAL A 1 222 ? -10.588 -5.462 10.545 1.00 95.62 222 VAL A CA 1
ATOM 1717 C C . VAL A 1 222 ? -9.942 -5.741 11.905 1.00 95.62 222 VAL A C 1
ATOM 1719 O O . VAL A 1 222 ? -9.190 -4.906 12.406 1.00 95.62 222 VAL A O 1
ATOM 1722 N N . LEU A 1 223 ? -10.215 -6.903 12.506 1.00 96.00 223 LEU A N 1
ATOM 1723 C CA . LEU A 1 223 ? -9.622 -7.294 13.787 1.00 96.00 223 LEU A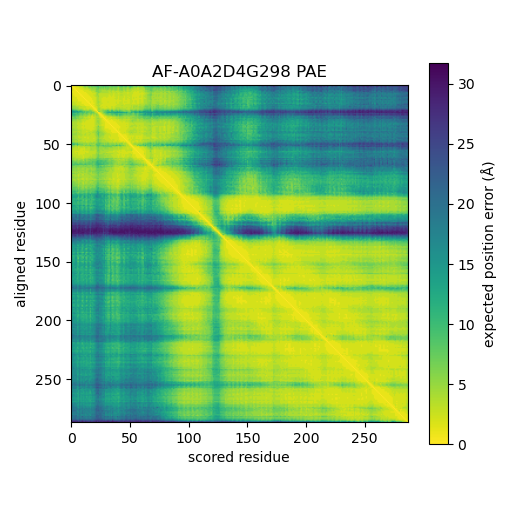 CA 1
ATOM 1724 C C . LEU A 1 223 ? -8.110 -7.521 13.682 1.00 96.00 223 LEU A C 1
ATOM 1726 O O . LEU A 1 223 ? -7.384 -7.099 14.577 1.00 96.00 223 LEU A O 1
ATOM 1730 N N . GLU A 1 224 ? -7.633 -8.118 12.590 1.00 96.44 224 GLU A N 1
ATOM 1731 C CA . GLU A 1 224 ? -6.202 -8.272 12.297 1.00 96.44 224 GLU A CA 1
ATOM 1732 C C . GLU A 1 224 ? -5.504 -6.907 12.185 1.00 96.44 224 GLU A C 1
ATOM 1734 O O . GLU A 1 224 ? -4.501 -6.658 12.857 1.00 96.44 224 GLU A O 1
ATOM 1739 N N . THR A 1 225 ? -6.095 -5.975 11.434 1.00 96.50 225 THR A N 1
ATOM 1740 C CA . THR A 1 225 ? -5.592 -4.603 11.305 1.00 96.50 225 THR A CA 1
ATOM 1741 C C . THR A 1 225 ? -5.582 -3.884 12.658 1.00 96.50 225 THR A C 1
ATOM 1743 O O . THR A 1 225 ? -4.586 -3.261 13.026 1.00 96.50 225 THR A O 1
ATOM 1746 N N . LEU A 1 226 ? -6.658 -3.987 13.450 1.00 96.56 226 LEU A N 1
ATOM 1747 C CA . LEU A 1 226 ? -6.716 -3.415 14.801 1.00 96.56 226 LEU A CA 1
ATOM 1748 C C . LEU A 1 226 ? -5.647 -4.017 15.719 1.00 96.56 226 LEU A C 1
ATOM 1750 O O . LEU A 1 226 ? -5.006 -3.297 16.488 1.00 96.56 226 LEU A O 1
ATOM 1754 N N . TYR A 1 227 ? -5.421 -5.324 15.630 1.00 96.56 227 TYR A N 1
ATOM 1755 C CA . TYR A 1 227 ? -4.380 -6.001 16.387 1.00 96.56 227 TYR A CA 1
ATOM 1756 C C . TYR A 1 227 ? -2.990 -5.482 16.026 1.00 96.56 227 TYR A C 1
ATOM 1758 O O . TYR A 1 227 ? -2.201 -5.185 16.925 1.00 96.56 227 TYR A O 1
ATOM 1766 N N . ALA A 1 228 ? -2.680 -5.312 14.741 1.00 96.25 228 ALA A N 1
ATOM 1767 C CA . ALA A 1 228 ? -1.406 -4.740 14.312 1.00 96.25 228 ALA A CA 1
ATOM 1768 C C . ALA A 1 228 ? -1.223 -3.305 14.847 1.00 96.25 228 ALA A C 1
ATOM 1770 O O . ALA A 1 228 ? -0.211 -3.004 15.492 1.00 96.25 228 ALA A O 1
ATOM 1771 N N . LEU A 1 229 ? -2.243 -2.454 14.687 1.00 95.81 229 LEU A N 1
ATOM 1772 C CA . LEU A 1 229 ? -2.224 -1.041 15.081 1.00 95.81 229 LEU A CA 1
ATOM 1773 C C . LEU A 1 229 ? -2.143 -0.816 16.601 1.00 95.81 229 LEU A C 1
ATOM 1775 O O . LEU A 1 229 ? -1.457 0.096 17.062 1.00 95.81 229 LEU A O 1
ATOM 1779 N N . THR A 1 230 ? -2.794 -1.653 17.411 1.00 94.50 230 THR A N 1
ATOM 1780 C CA . THR A 1 230 ? -2.786 -1.528 18.886 1.00 94.50 230 THR A CA 1
ATOM 1781 C C . THR A 1 230 ? -1.428 -1.803 19.533 1.00 94.50 230 THR A C 1
ATOM 1783 O O . THR A 1 230 ? -1.280 -1.630 20.739 1.00 94.50 230 THR A O 1
ATOM 1786 N N . SER A 1 231 ? -0.404 -2.153 18.750 1.00 92.94 231 SER A N 1
ATOM 1787 C CA . SER A 1 231 ? 0.993 -2.144 19.206 1.00 92.94 231 SER A CA 1
ATOM 1788 C C . SER A 1 231 ? 1.487 -0.729 19.558 1.00 92.94 231 SER A C 1
ATOM 1790 O O . SER A 1 231 ? 2.461 -0.585 20.293 1.00 92.94 231 SER A O 1
ATOM 1792 N N . ASN A 1 232 ? 0.821 0.320 19.057 1.00 94.94 232 ASN A N 1
ATOM 1793 C CA . ASN A 1 232 ? 1.127 1.715 19.361 1.00 94.94 232 ASN A CA 1
ATOM 1794 C C . ASN A 1 232 ? 0.186 2.274 20.443 1.00 94.94 232 ASN A C 1
ATOM 1796 O O . ASN A 1 232 ? -1.028 2.380 20.250 1.00 94.94 232 ASN A O 1
ATOM 1800 N N . THR A 1 233 ? 0.748 2.728 21.564 1.00 95.00 233 THR A N 1
ATOM 1801 C CA . THR A 1 233 ? -0.020 3.242 22.708 1.00 95.00 233 THR A CA 1
ATOM 1802 C C . THR A 1 233 ? -0.909 4.449 22.376 1.00 95.00 233 THR A C 1
ATOM 1804 O O . THR A 1 233 ? -1.982 4.600 22.968 1.00 95.00 233 THR A O 1
ATOM 1807 N N . LYS A 1 234 ? -0.524 5.312 21.419 1.00 95.69 234 LYS A N 1
ATOM 1808 C CA . LYS A 1 234 ? -1.380 6.434 20.977 1.00 95.69 234 LYS A CA 1
ATOM 1809 C C . LYS A 1 234 ? -2.681 5.911 20.358 1.00 95.69 234 LYS A C 1
ATOM 1811 O O . LYS A 1 234 ? -3.748 6.438 20.665 1.00 95.69 234 LYS A O 1
ATOM 1816 N N . ILE A 1 235 ? -2.595 4.837 19.571 1.00 96.12 235 ILE A N 1
ATOM 1817 C CA . ILE A 1 235 ? -3.754 4.181 18.955 1.00 96.12 235 ILE A CA 1
ATOM 1818 C C . ILE A 1 235 ? -4.621 3.522 20.024 1.00 96.12 235 ILE A C 1
ATOM 1820 O O . ILE A 1 235 ? -5.836 3.688 20.001 1.00 96.12 235 ILE A O 1
ATOM 1824 N N . VAL A 1 236 ? -4.027 2.844 21.014 1.00 95.62 236 VAL A N 1
ATOM 1825 C CA . VAL A 1 236 ? -4.789 2.278 22.144 1.00 95.62 236 VAL A CA 1
ATOM 1826 C C . VAL A 1 236 ? -5.554 3.382 22.885 1.00 95.62 236 VAL A C 1
ATOM 1828 O O . VAL A 1 236 ? -6.735 3.224 23.195 1.00 95.62 236 VAL A O 1
ATOM 1831 N N . LYS A 1 237 ? -4.925 4.539 23.122 1.00 95.12 237 LYS A N 1
ATOM 1832 C CA . LYS A 1 237 ? -5.583 5.700 23.740 1.00 95.12 237 LYS A CA 1
ATOM 1833 C C . LYS A 1 237 ? -6.737 6.232 22.883 1.00 95.12 237 LYS A C 1
ATOM 1835 O O . LYS A 1 237 ? -7.801 6.518 23.429 1.00 95.12 237 LYS A O 1
ATOM 1840 N N . GLU A 1 238 ? -6.552 6.349 21.569 1.00 95.94 238 GLU A N 1
ATOM 1841 C CA . GLU A 1 238 ? -7.621 6.738 20.642 1.00 95.94 238 GLU A CA 1
ATOM 1842 C C . GLU A 1 238 ? -8.777 5.726 20.657 1.00 95.94 238 GLU A C 1
ATOM 1844 O O . GLU A 1 238 ? -9.931 6.126 20.800 1.00 95.94 238 GLU A O 1
ATOM 1849 N N . ALA A 1 239 ? -8.477 4.426 20.597 1.00 94.88 239 ALA A N 1
ATOM 1850 C CA . ALA A 1 239 ? -9.457 3.342 20.639 1.00 94.88 239 ALA A CA 1
ATOM 1851 C C . ALA A 1 239 ? -10.362 3.455 21.868 1.00 94.88 239 ALA A C 1
ATOM 1853 O O . ALA A 1 239 ? -11.587 3.389 21.761 1.00 94.88 239 ALA A O 1
ATOM 1854 N N . MET A 1 240 ? -9.761 3.715 23.031 1.00 93.94 240 MET A N 1
ATOM 1855 C CA . MET A 1 240 ? -10.497 3.932 24.273 1.00 93.94 240 MET A CA 1
ATOM 1856 C C . MET A 1 240 ? -11.424 5.147 24.201 1.00 93.94 240 MET A C 1
ATOM 1858 O O . MET A 1 240 ? -12.568 5.068 24.641 1.00 93.94 240 MET A O 1
ATOM 1862 N N . LEU A 1 241 ? -10.961 6.262 23.629 1.00 93.69 241 LEU A N 1
ATOM 1863 C CA . LEU A 1 241 ? -11.764 7.481 23.483 1.00 93.69 241 LEU A CA 1
ATOM 1864 C C . LEU A 1 241 ? -12.916 7.319 22.483 1.00 93.69 241 LEU A C 1
ATOM 1866 O O . LEU A 1 241 ? -13.951 7.961 22.637 1.00 93.69 241 LEU A O 1
ATOM 1870 N N . LYS A 1 242 ? -12.748 6.471 21.463 1.00 94.06 242 LYS A N 1
ATOM 1871 C CA . LYS A 1 242 ? -13.770 6.187 20.443 1.00 94.06 242 LYS A CA 1
ATOM 1872 C C . LYS A 1 242 ? -14.712 5.037 20.819 1.00 94.06 242 LYS A C 1
ATOM 1874 O O . LYS A 1 242 ? -15.539 4.646 20.002 1.00 94.06 242 LYS A O 1
ATOM 1879 N N . GLY A 1 243 ? -14.606 4.505 22.039 1.00 92.06 243 GLY A N 1
ATOM 1880 C CA . GLY A 1 243 ? -15.492 3.453 22.538 1.00 92.06 243 GLY A CA 1
ATOM 1881 C C . GLY A 1 243 ? -15.220 2.069 21.947 1.00 92.06 243 GLY A C 1
ATOM 1882 O O . GLY A 1 243 ? -16.119 1.235 21.951 1.00 92.06 243 GLY A O 1
ATOM 1883 N N . ALA A 1 244 ? -14.001 1.799 21.463 1.00 93.75 244 ALA A N 1
ATOM 1884 C CA . ALA A 1 244 ? -13.639 0.535 20.812 1.00 93.75 244 ALA A CA 1
ATOM 1885 C C . ALA A 1 244 ? -14.007 -0.705 21.640 1.00 93.75 244 ALA A C 1
ATOM 1887 O O . ALA A 1 244 ? -14.461 -1.693 21.077 1.00 93.75 244 ALA A O 1
ATOM 1888 N N . LEU A 1 245 ? -13.878 -0.648 22.971 1.00 93.00 245 LEU A N 1
ATOM 1889 C CA . LEU A 1 245 ? -14.222 -1.779 23.839 1.00 93.00 245 LEU A CA 1
ATOM 1890 C C . LEU A 1 245 ? -15.686 -2.213 23.702 1.00 93.00 245 LEU A C 1
ATOM 1892 O O . LEU A 1 245 ? -15.955 -3.401 23.793 1.00 93.00 245 LEU A O 1
ATOM 1896 N N . ILE A 1 246 ? -16.615 -1.287 23.440 1.00 92.81 246 ILE A N 1
ATOM 1897 C CA . ILE A 1 246 ? -18.038 -1.613 23.257 1.00 92.81 246 ILE A CA 1
ATOM 1898 C C . ILE A 1 246 ? -18.229 -2.400 21.958 1.00 92.81 246 ILE A C 1
ATOM 1900 O O . ILE A 1 246 ? -18.865 -3.450 21.966 1.00 92.81 246 ILE A O 1
ATOM 1904 N N . TYR A 1 247 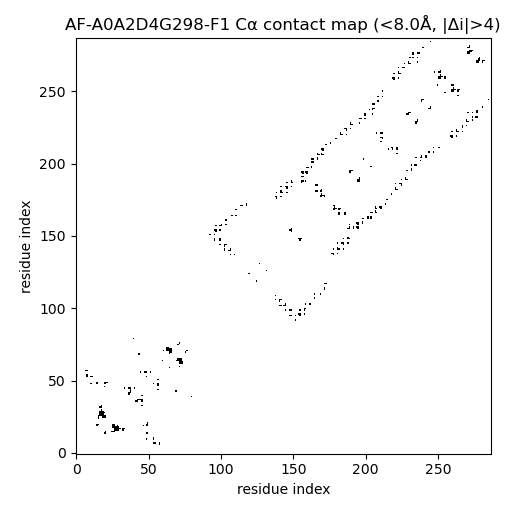? -17.616 -1.934 20.865 1.00 92.31 247 TYR A N 1
ATOM 1905 C CA . TYR A 1 247 ? -17.621 -2.642 19.581 1.00 92.31 247 TYR A CA 1
ATOM 1906 C C . TYR A 1 247 ? -17.039 -4.051 19.723 1.00 92.31 247 TYR A C 1
ATOM 1908 O O . TYR A 1 247 ? -17.610 -5.020 19.234 1.00 92.31 247 TYR A O 1
ATOM 1916 N N . LEU A 1 248 ? -15.909 -4.177 20.421 1.00 93.69 248 LEU A N 1
ATOM 1917 C CA . LEU A 1 248 ? -15.251 -5.462 20.637 1.00 93.69 248 LEU A CA 1
ATOM 1918 C C . LEU A 1 248 ? -16.068 -6.383 21.553 1.00 93.69 248 LEU A C 1
ATOM 1920 O O . LEU A 1 248 ? -16.163 -7.572 21.279 1.00 93.69 248 LEU A O 1
ATOM 1924 N N . LEU A 1 249 ? -16.704 -5.866 22.606 1.00 92.94 249 LEU A N 1
ATOM 1925 C CA . LEU A 1 249 ? -17.570 -6.672 23.472 1.00 92.94 249 LEU A CA 1
ATOM 1926 C C . LEU A 1 249 ? -18.771 -7.222 22.696 1.00 92.94 249 LEU A C 1
ATOM 1928 O O . LEU A 1 249 ? -19.083 -8.403 22.830 1.00 92.94 249 LEU A O 1
ATOM 1932 N N . ASP A 1 250 ? -19.388 -6.409 21.835 1.00 92.62 250 ASP A N 1
ATOM 1933 C CA . ASP A 1 250 ? -20.449 -6.880 20.943 1.00 92.62 250 ASP A CA 1
ATOM 1934 C C . ASP A 1 250 ? -19.945 -7.996 20.013 1.00 92.62 250 ASP A C 1
ATOM 1936 O O . ASP A 1 250 ? -20.556 -9.062 19.936 1.00 92.62 250 ASP A O 1
ATOM 1940 N N . MET A 1 251 ? -18.780 -7.816 19.379 1.00 92.94 251 MET A N 1
ATOM 1941 C CA . MET A 1 251 ? -18.190 -8.852 18.521 1.00 92.94 251 MET A CA 1
ATOM 1942 C C . MET A 1 251 ? -17.851 -10.133 19.293 1.00 92.94 251 MET A C 1
ATOM 1944 O O . MET A 1 251 ? -18.058 -11.231 18.777 1.00 92.94 251 MET A O 1
ATOM 1948 N N . PHE A 1 252 ? -17.345 -10.019 20.519 1.00 93.19 252 PHE A N 1
ATOM 1949 C CA . PHE A 1 252 ? -16.996 -11.167 21.349 1.00 93.19 252 PHE A CA 1
ATOM 1950 C C . PHE A 1 252 ? -18.234 -11.955 21.790 1.00 93.19 252 PHE A C 1
ATOM 1952 O O . PHE A 1 252 ? -18.233 -13.182 21.706 1.00 93.19 252 PHE A O 1
ATOM 1959 N N . CYS A 1 253 ? -19.295 -11.270 22.217 1.00 92.25 253 CYS A N 1
ATOM 1960 C CA . CYS A 1 253 ? -20.496 -11.909 22.753 1.00 92.25 253 CYS A CA 1
ATOM 1961 C C . CYS A 1 253 ? -21.462 -12.387 21.661 1.00 92.25 253 CYS A C 1
ATOM 1963 O O . CYS A 1 253 ? -22.018 -13.478 21.774 1.00 92.25 253 CYS A O 1
ATOM 1965 N N . ASN A 1 254 ? -21.652 -11.597 20.599 1.00 91.06 254 ASN A N 1
ATOM 1966 C CA . ASN A 1 254 ? -22.752 -11.785 19.646 1.00 91.06 254 ASN A CA 1
ATOM 1967 C C . ASN A 1 254 ? -22.316 -12.346 18.284 1.00 91.06 254 ASN A C 1
ATOM 1969 O O . ASN A 1 254 ? -23.164 -12.757 17.490 1.00 91.06 254 ASN A O 1
ATOM 1973 N N . SER A 1 255 ? -21.015 -12.397 17.973 1.00 90.00 255 SER A N 1
ATOM 1974 C CA . SER A 1 255 ? -20.567 -12.971 16.699 1.00 90.00 255 SER A CA 1
ATOM 1975 C C . SER A 1 255 ? -20.834 -14.474 16.640 1.00 90.00 255 SER A C 1
ATOM 1977 O O . SER A 1 255 ? -20.445 -15.227 17.534 1.00 90.00 255 SER A O 1
ATOM 1979 N N . THR A 1 256 ? -21.421 -14.940 15.537 1.00 88.88 256 THR A N 1
ATOM 1980 C CA . THR A 1 256 ? -21.618 -16.368 15.247 1.00 88.88 256 THR A CA 1
ATOM 1981 C C . THR A 1 256 ? -20.322 -17.065 14.829 1.00 88.88 256 THR A C 1
ATOM 1983 O O . THR A 1 256 ? -20.198 -18.277 15.003 1.00 88.88 256 THR A O 1
ATOM 1986 N N . HIS A 1 257 ? -19.329 -16.317 14.333 1.00 91.06 257 HIS A N 1
ATOM 1987 C CA . HIS A 1 257 ? -18.057 -16.858 13.857 1.00 91.06 257 HIS A CA 1
ATOM 1988 C C . HIS A 1 257 ? -17.051 -17.042 15.006 1.00 91.06 257 HIS A C 1
ATOM 1990 O O . HIS A 1 257 ? -16.601 -16.043 15.578 1.00 91.06 257 HIS A O 1
ATOM 1996 N N . PRO A 1 258 ? -16.611 -18.284 15.306 1.00 91.75 258 PRO A N 1
ATOM 1997 C CA . PRO A 1 258 ? -15.671 -18.550 16.399 1.00 91.75 258 PRO A CA 1
ATOM 1998 C C . PRO A 1 258 ? -14.344 -17.797 16.260 1.00 91.75 258 PRO A C 1
ATOM 2000 O O . PRO A 1 258 ? -13.835 -17.268 17.245 1.00 91.75 258 PRO A O 1
ATOM 2003 N N . GLN A 1 259 ? -13.824 -17.681 15.033 1.00 92.62 259 GLN A N 1
ATOM 2004 C CA . GLN A 1 259 ? -12.560 -16.992 14.760 1.00 92.62 259 GLN A CA 1
ATOM 2005 C C . GLN A 1 259 ? -12.612 -15.505 15.138 1.00 92.62 259 GLN A C 1
ATOM 2007 O O . GLN A 1 259 ? -11.683 -14.998 15.756 1.00 92.62 259 GLN A O 1
ATOM 2012 N N . VAL A 1 260 ? -13.725 -14.825 14.841 1.00 93.38 260 VAL A N 1
ATOM 2013 C CA . VAL A 1 260 ? -13.930 -13.406 15.184 1.00 93.38 260 VAL A CA 1
ATOM 2014 C C . VAL A 1 260 ? -13.924 -13.221 16.702 1.00 93.38 260 VAL A C 1
ATOM 2016 O O . VAL A 1 260 ? -13.284 -12.298 17.205 1.00 93.38 260 VAL A O 1
ATOM 2019 N N . ARG A 1 261 ? -14.579 -14.125 17.446 1.00 95.00 261 ARG A N 1
ATOM 2020 C CA . ARG A 1 261 ? -14.554 -14.104 18.917 1.00 95.00 261 ARG A CA 1
ATOM 2021 C C . ARG A 1 261 ? -13.138 -14.320 19.455 1.00 95.00 261 ARG A C 1
ATOM 2023 O O . ARG A 1 261 ? -12.707 -13.575 20.328 1.00 95.00 261 ARG A O 1
ATOM 2030 N N . SER A 1 262 ? -12.398 -15.280 18.895 1.00 95.94 262 SER A N 1
ATOM 2031 C CA . SER A 1 262 ? -11.009 -15.557 19.285 1.00 95.94 262 SER A CA 1
ATOM 2032 C C . SER A 1 262 ? -10.089 -14.358 19.044 1.00 95.94 262 SER A C 1
ATOM 2034 O O . SER A 1 262 ? -9.400 -13.925 19.963 1.00 95.94 262 SER A O 1
ATOM 2036 N N . GLN A 1 263 ? -10.115 -13.774 17.843 1.00 96.06 263 GLN A N 1
ATOM 2037 C CA . GLN A 1 263 ? -9.306 -12.596 17.500 1.00 96.06 263 GLN A CA 1
ATOM 2038 C C . GLN A 1 263 ? -9.651 -11.392 18.381 1.00 96.06 263 GLN A C 1
ATOM 2040 O O . GLN A 1 263 ? -8.778 -10.624 18.772 1.00 96.06 263 GLN A O 1
ATOM 2045 N N . THR A 1 264 ? -10.928 -11.240 18.733 1.00 95.44 264 THR A N 1
ATOM 2046 C CA . THR A 1 264 ? -11.374 -10.165 19.620 1.00 95.44 264 THR A CA 1
ATOM 2047 C C . THR A 1 264 ? -10.864 -10.361 21.050 1.00 95.44 264 THR A C 1
ATOM 2049 O O . THR A 1 264 ? -10.413 -9.403 21.676 1.00 95.44 264 THR A O 1
ATOM 2052 N N . ALA A 1 265 ? -10.869 -11.595 21.562 1.00 95.12 265 ALA A N 1
ATOM 2053 C CA . ALA A 1 265 ? -10.263 -11.916 22.854 1.00 95.12 265 ALA A CA 1
ATOM 2054 C C . ALA A 1 265 ? -8.750 -11.654 22.857 1.00 95.12 265 ALA A C 1
ATOM 2056 O O . ALA A 1 265 ? -8.220 -11.085 23.812 1.00 95.12 265 ALA A O 1
ATOM 2057 N N . GLU A 1 266 ? -8.063 -12.012 21.772 1.00 96.19 266 GLU A N 1
ATOM 2058 C CA . GLU A 1 266 ? -6.635 -11.739 21.604 1.00 96.19 266 GLU A CA 1
ATOM 2059 C C . GLU A 1 266 ? -6.347 -10.230 21.578 1.00 96.19 266 GLU A C 1
ATOM 2061 O O . GLU A 1 266 ? -5.408 -9.753 22.218 1.00 96.19 266 GLU A O 1
ATOM 2066 N N . LEU A 1 267 ? -7.206 -9.458 20.908 1.00 95.94 267 LEU A N 1
ATOM 2067 C CA . LEU A 1 267 ? -7.128 -8.002 20.882 1.00 95.94 267 LEU A CA 1
ATOM 2068 C C . LEU A 1 267 ? -7.328 -7.395 22.278 1.00 95.94 267 LEU A C 1
ATOM 2070 O O . LEU A 1 267 ? -6.564 -6.509 22.665 1.00 95.94 267 LEU A O 1
ATOM 2074 N N . PHE A 1 268 ? -8.283 -7.895 23.072 1.00 95.25 268 PHE A N 1
ATOM 2075 C CA . PHE A 1 268 ? -8.421 -7.485 24.473 1.00 95.25 268 PHE A CA 1
ATOM 2076 C C . PHE A 1 268 ? -7.159 -7.791 25.274 1.00 95.25 268 PHE A C 1
ATOM 2078 O O . PHE A 1 268 ? -6.646 -6.902 25.958 1.00 95.25 268 PHE A O 1
ATOM 2085 N N . ALA A 1 269 ? -6.628 -9.011 25.163 1.00 94.81 269 ALA A N 1
ATOM 2086 C CA . ALA A 1 269 ? -5.402 -9.395 25.851 1.00 94.81 269 ALA A CA 1
ATOM 2087 C C . ALA A 1 269 ? -4.268 -8.420 25.502 1.00 94.81 269 ALA A C 1
ATOM 2089 O O . ALA A 1 269 ? -3.69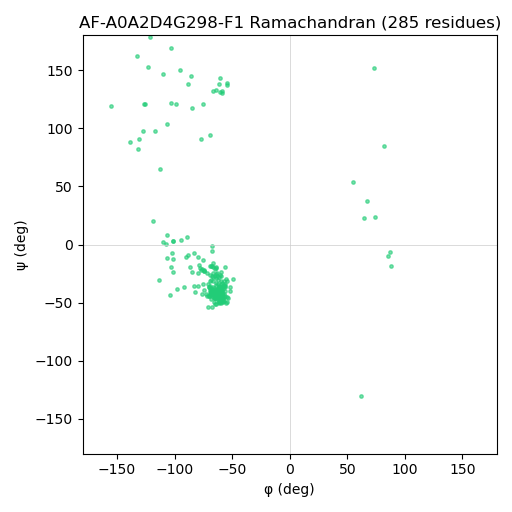0 -7.803 26.399 1.00 94.81 269 ALA A O 1
ATOM 2090 N N . LYS A 1 270 ? -4.046 -8.155 24.211 1.00 95.56 270 LYS A N 1
ATOM 2091 C CA . LYS A 1 270 ? -3.033 -7.202 23.748 1.00 95.56 270 LYS A CA 1
ATOM 2092 C C . LYS A 1 270 ? -3.244 -5.798 24.318 1.00 95.56 270 LYS A C 1
ATOM 2094 O O . LYS A 1 270 ? -2.325 -5.241 24.918 1.00 95.56 270 LYS A O 1
ATOM 2099 N N . MET A 1 271 ? -4.456 -5.247 24.236 1.00 95.44 271 MET A N 1
ATOM 2100 C CA . MET A 1 271 ? -4.762 -3.918 24.784 1.00 95.44 271 MET A CA 1
ATOM 2101 C C . MET A 1 271 ? -4.549 -3.836 26.303 1.00 95.44 271 MET A C 1
ATOM 2103 O O . MET A 1 271 ? -4.084 -2.814 26.804 1.00 95.44 271 MET A O 1
ATOM 2107 N N . THR A 1 272 ? -4.846 -4.901 27.057 1.00 94.69 272 THR A N 1
ATOM 2108 C CA . THR A 1 272 ? -4.625 -4.927 28.516 1.00 94.69 272 THR A CA 1
ATOM 2109 C C . THR A 1 272 ? -3.149 -5.007 28.913 1.00 94.69 272 THR A C 1
ATOM 2111 O O . THR A 1 272 ? -2.793 -4.565 30.013 1.00 94.69 272 THR A O 1
ATOM 2114 N N . THR A 1 273 ? -2.292 -5.529 28.027 1.00 94.94 273 THR A N 1
ATOM 2115 C CA . THR A 1 273 ? -0.833 -5.592 28.224 1.00 94.94 273 THR A CA 1
ATOM 2116 C C . THR A 1 273 ? -0.109 -4.277 27.930 1.00 94.94 273 THR A C 1
ATOM 2118 O O . THR A 1 273 ? 1.057 -4.143 28.302 1.00 94.94 273 THR A O 1
ATOM 2121 N N . ASP A 1 274 ? -0.780 -3.285 27.329 1.00 95.06 274 ASP A N 1
ATOM 2122 C CA . ASP A 1 274 ? -0.188 -1.962 27.109 1.00 95.06 274 ASP A CA 1
ATOM 2123 C C . ASP A 1 274 ? 0.244 -1.324 28.443 1.00 95.06 274 ASP A C 1
ATOM 2125 O O . ASP A 1 274 ? -0.504 -1.300 29.425 1.00 95.06 274 ASP A O 1
ATOM 2129 N N . LYS A 1 275 ? 1.472 -0.796 28.482 1.00 92.44 275 LYS A N 1
ATOM 2130 C CA . LYS A 1 275 ? 2.107 -0.319 29.721 1.00 92.44 275 LYS A CA 1
ATOM 2131 C C . LYS A 1 275 ? 1.421 0.907 30.327 1.00 92.44 275 LYS A C 1
ATOM 2133 O O . LYS A 1 275 ? 1.460 1.073 31.542 1.00 92.44 275 LYS A O 1
ATOM 2138 N N . LEU A 1 276 ? 0.833 1.777 29.503 1.00 92.31 276 LEU A N 1
ATOM 2139 C CA . LEU A 1 276 ? 0.306 3.073 29.942 1.00 92.31 276 LEU A CA 1
ATOM 2140 C C . LEU A 1 276 ? -1.220 3.063 30.054 1.00 92.31 276 LEU A C 1
ATOM 2142 O O . LEU A 1 276 ? -1.783 3.585 31.013 1.00 92.31 276 LEU A O 1
ATOM 2146 N N . VAL A 1 277 ? -1.901 2.477 29.071 1.00 92.81 277 VAL A N 1
ATOM 2147 C CA . VAL A 1 277 ? -3.363 2.475 28.955 1.00 92.81 277 VAL A CA 1
ATOM 2148 C C . VAL A 1 277 ? -3.958 1.144 29.425 1.00 92.81 277 VAL A C 1
ATOM 2150 O O . VAL A 1 277 ? -5.100 1.119 29.887 1.00 92.81 277 VAL A O 1
ATOM 2153 N N . GLY A 1 278 ? -3.191 0.050 29.403 1.00 91.88 278 GLY A N 1
ATOM 2154 C CA . GLY A 1 278 ? -3.665 -1.298 29.731 1.00 91.88 278 GLY A CA 1
ATOM 2155 C C . GLY A 1 278 ? -4.302 -1.469 31.119 1.00 91.88 278 GLY A C 1
ATOM 2156 O O . GLY A 1 278 ? -5.335 -2.138 31.209 1.00 91.88 278 GLY A O 1
ATOM 2157 N N . PRO A 1 279 ? -3.796 -0.853 32.210 1.00 93.25 279 PRO A N 1
ATOM 2158 C CA . PRO A 1 279 ? -4.482 -0.884 33.507 1.00 93.25 279 PRO A CA 1
ATOM 2159 C C . PRO A 1 279 ? -5.887 -0.269 33.452 1.00 93.25 279 PRO A C 1
ATOM 2161 O O . PRO A 1 279 ? -6.829 -0.805 34.032 1.00 93.25 279 PRO A O 1
ATOM 2164 N N . LYS A 1 280 ? -6.059 0.821 32.694 1.00 92.06 280 LYS A N 1
ATOM 2165 C CA . LYS A 1 280 ? -7.360 1.473 32.505 1.00 92.06 280 LYS A CA 1
ATOM 2166 C C . LYS A 1 280 ? -8.310 0.607 31.676 1.00 92.06 280 LYS A C 1
ATOM 2168 O O . LYS A 1 280 ? -9.491 0.539 32.006 1.00 92.06 280 LYS A O 1
ATOM 2173 N N . VAL A 1 281 ? -7.799 -0.072 30.642 1.00 92.31 281 VAL A N 1
ATOM 2174 C CA . VAL A 1 281 ? -8.567 -1.053 29.851 1.00 92.31 281 VAL A CA 1
ATOM 2175 C C . VAL A 1 281 ? -9.110 -2.154 30.763 1.00 92.31 281 VAL A C 1
ATOM 2177 O O . VAL A 1 281 ? -10.307 -2.419 30.742 1.00 92.31 281 VAL A O 1
ATOM 2180 N N . ARG A 1 282 ? -8.257 -2.737 31.620 1.00 92.06 282 ARG A N 1
ATOM 2181 C CA . ARG A 1 282 ? -8.653 -3.793 32.570 1.00 92.06 282 ARG A CA 1
ATOM 2182 C C . ARG A 1 282 ? -9.767 -3.347 33.506 1.00 92.06 282 ARG A C 1
ATOM 2184 O O . ARG A 1 282 ? -10.760 -4.048 33.634 1.00 92.06 282 ARG A O 1
ATOM 2191 N N . ILE A 1 283 ? -9.630 -2.168 34.112 1.00 91.19 283 ILE A N 1
ATOM 2192 C CA . ILE A 1 283 ? -10.651 -1.633 35.024 1.00 91.19 283 ILE A CA 1
ATOM 2193 C C . ILE A 1 283 ? -11.992 -1.452 34.307 1.00 91.19 283 ILE A C 1
ATOM 2195 O O . ILE A 1 283 ? -13.028 -1.734 34.894 1.00 91.19 283 ILE A O 1
ATOM 2199 N N . ILE A 1 284 ? -11.985 -0.978 33.059 1.00 90.44 284 ILE A N 1
ATOM 2200 C CA . ILE A 1 284 ? -13.222 -0.764 32.297 1.00 90.44 284 ILE A CA 1
ATOM 2201 C C . ILE A 1 284 ? -13.880 -2.092 31.912 1.00 90.44 284 ILE A C 1
ATOM 2203 O O . ILE A 1 284 ? -15.098 -2.166 31.944 1.00 90.44 284 ILE A O 1
ATOM 2207 N N . LEU A 1 285 ? -13.103 -3.131 31.592 1.00 87.50 285 LEU A N 1
ATOM 2208 C CA . LEU A 1 285 ? -13.641 -4.459 31.266 1.00 87.50 285 LEU A CA 1
ATOM 2209 C C . LEU A 1 285 ? -14.153 -5.239 32.488 1.00 87.50 285 LEU A C 1
ATOM 2211 O O . LEU A 1 285 ? -14.935 -6.167 32.324 1.00 87.50 285 LEU A O 1
ATOM 2215 N N . MET A 1 286 ? -13.686 -4.905 33.694 1.00 84.25 286 MET A N 1
ATOM 2216 C CA . MET A 1 286 ? -14.112 -5.548 34.946 1.00 84.25 286 MET A CA 1
ATOM 2217 C C . MET A 1 286 ? -15.339 -4.890 35.592 1.00 84.25 286 MET A C 1
ATOM 2219 O O . MET A 1 286 ? -15.843 -5.412 36.585 1.00 84.25 286 MET A O 1
ATOM 2223 N N . LYS A 1 287 ? -15.766 -3.732 35.084 1.00 68.56 287 LYS A N 1
ATOM 2224 C CA . LYS A 1 287 ? -16.966 -3.023 35.535 1.00 68.56 287 LYS A CA 1
ATOM 2225 C C . LYS A 1 287 ? -18.179 -3.456 34.731 1.00 68.56 287 LYS A C 1
ATOM 2227 O O . LYS A 1 287 ? -19.255 -3.528 35.359 1.00 68.56 287 LYS A O 1
#

Foldseek 3Di:
DVVVVVQQVVLVVLCQQQQPEDDPSGHDHDPVSLVVCCVLVNPVLSNCSHPPRSVVSVVVQPDQDDDPRDGRHPVVVVVSVVVVVVVVVVCLQVVLLVLLLVLLVVLVVCQVVLVVVQVCVVVVDDPDPVVVVVLVVNLVSLQSNLVSPQVHPPSLVSCQVVLLSLLVQCPRQPSLSSNVSSLSSLLSSLVPVSSLVSNLVSLRVLSLLVCCPRPVPCLLSSLSSLQSSLVDVSSLVSCVVSVVVVSLVCQLPPPPDPSSNVSSVVSLVSSLPDPPCNVVSVVVVVD

Mean predicted aligned error: 9.63 Å